Protein AF-A0A1M4ZW77-F1 (afdb_monomer_lite)

Foldseek 3Di:
DVVVVVVVVLVVLCVDPCVVVVVVVVVVVVVVVVVVCVVCVVVPPDPPPPPPPVLVVLLVVLCVCLQVVVDDPVRNLVSLVVNLVPQVPDLVSLVVNLCQQQAPPHPCLDPVNLVVSQVSCVSSVSLVSLLVQCVVPDQVSVLVSLSSLLSYQDPSSLVSLLCCLQPNDPSRNLSSLLSNCSSVVNDCVSVQPRDDADDPVSLVVSLVSCVVVLVVLLVCLLVQLLDLRQRSVLSSLLNCQVSVRDDDLVSVVNNPCPPDVSSLVSNCVSCPPSDDPVSVVVSVVSCCVRVVPDDDPPDPPPPPVPVVVVPD

Secondary structure (DSSP, 8-state):
-TTHHHHHHHHHHHTSTTHHHHHHHHHHHHHHHHHHHHHHGGGS--------HHHHHHHHHHHHHHHTT-S-HHHHHHHHHHHHHHHTTSHHHHHHHHHHHHSTT-TT-SGGGHHHHHHHHHHTTHHHHHHHHHTS--HHHHHHHHHHHTT---HHHHHHHHHHHHHS-HHHHHHHHHHHHHHTTT-THHHHT--SPPPHHHHHHHHHTTGGGHHHHHHHHHHHTT---HHHHHHHHHHHHHTT----HHHHHHT-TTT-HHHHHHHHHHHTTTS-HHHHHHHHHHHHHHTSSPPP-------TTSSSSS--

Structure (mmCIF, N/CA/C/O backbone):
data_AF-A0A1M4ZW77-F1
#
_entry.id   AF-A0A1M4ZW77-F1
#
loop_
_atom_site.group_PDB
_atom_site.id
_atom_site.type_symbol
_atom_site.label_atom_id
_atom_site.label_alt_id
_atom_site.label_comp_id
_atom_site.label_asym_id
_atom_site.label_entity_id
_atom_site.label_seq_id
_atom_site.pdbx_PDB_ins_code
_atom_site.Cartn_x
_atom_site.Cartn_y
_atom_site.Cartn_z
_atom_site.occupancy
_atom_site.B_iso_or_equiv
_atom_site.auth_seq_id
_atom_site.auth_comp_id
_atom_site.auth_asym_id
_atom_site.auth_atom_id
_atom_site.pdbx_PDB_model_num
ATOM 1 N N . MET A 1 1 ? 7.306 28.772 58.272 1.00 38.75 1 MET A N 1
ATOM 2 C CA . MET A 1 1 ? 6.809 30.084 58.754 1.00 38.75 1 MET A CA 1
ATOM 3 C C . MET A 1 1 ? 5.331 30.377 58.437 1.00 38.75 1 MET A C 1
ATOM 5 O O . MET A 1 1 ? 4.718 31.071 59.227 1.00 38.75 1 MET A O 1
ATOM 9 N N . ARG A 1 2 ? 4.714 29.842 57.361 1.00 35.44 2 ARG A N 1
ATOM 10 C CA . ARG A 1 2 ? 3.304 30.143 56.983 1.00 35.44 2 ARG A CA 1
ATOM 11 C C . ARG A 1 2 ? 2.192 29.386 57.745 1.00 35.44 2 ARG A C 1
ATOM 13 O O . ARG A 1 2 ? 1.041 29.796 57.681 1.00 35.44 2 ARG A O 1
ATOM 20 N N . ALA A 1 3 ? 2.503 28.300 58.458 1.00 38.62 3 ALA A N 1
ATOM 21 C CA . ALA A 1 3 ? 1.502 27.551 59.238 1.00 38.62 3 ALA A CA 1
ATOM 22 C C . ALA A 1 3 ? 1.143 28.241 60.571 1.00 38.62 3 ALA A C 1
ATOM 24 O O . ALA A 1 3 ? -0.005 28.201 61.003 1.00 38.62 3 ALA A O 1
ATOM 25 N N . TYR A 1 4 ? 2.105 28.943 61.181 1.00 41.66 4 TYR A N 1
ATOM 26 C CA . TYR A 1 4 ? 1.903 29.660 62.446 1.00 41.66 4 TYR A CA 1
ATOM 27 C C . TYR A 1 4 ? 0.983 30.882 62.306 1.00 41.66 4 TYR A C 1
ATOM 29 O O . TYR A 1 4 ? 0.262 31.207 63.241 1.00 41.66 4 TYR A O 1
ATOM 37 N N . THR A 1 5 ? 0.944 31.513 61.129 1.00 51.44 5 THR A N 1
ATOM 38 C CA . THR A 1 5 ? 0.091 32.680 60.843 1.00 51.44 5 THR A CA 1
ATOM 39 C C . THR A 1 5 ? -1.388 32.340 60.656 1.00 51.44 5 THR A C 1
ATOM 41 O O . THR A 1 5 ? -2.239 33.208 60.815 1.00 51.44 5 THR A O 1
ATOM 44 N N . LEU A 1 6 ? -1.713 31.089 60.318 1.00 53.25 6 LEU A N 1
ATOM 45 C CA . LEU A 1 6 ? -3.095 30.658 60.086 1.00 53.25 6 LEU A CA 1
ATOM 46 C C . LEU A 1 6 ? -3.774 30.286 61.412 1.00 53.25 6 LEU A C 1
ATOM 48 O O . LEU A 1 6 ? -4.919 30.657 61.653 1.00 53.25 6 LEU A O 1
ATOM 52 N N . LEU A 1 7 ? -3.027 29.636 62.312 1.00 52.56 7 LEU A N 1
ATOM 53 C CA . LEU A 1 7 ? -3.503 29.271 63.647 1.00 52.56 7 LEU A CA 1
ATOM 54 C C . LEU A 1 7 ? -3.795 30.511 64.515 1.00 52.56 7 LEU A C 1
ATOM 56 O O . LEU A 1 7 ? -4.810 30.549 65.207 1.00 52.56 7 LEU A O 1
ATOM 60 N N . SER A 1 8 ? -2.952 31.549 64.430 1.00 56.16 8 SER A N 1
ATOM 61 C CA . SER A 1 8 ? -3.158 32.808 65.160 1.00 56.16 8 SER A CA 1
ATOM 62 C C . SER A 1 8 ? -4.361 33.608 64.645 1.00 56.16 8 SER A C 1
ATOM 64 O O . SER A 1 8 ? -5.037 34.270 65.429 1.00 56.16 8 SER A O 1
ATOM 66 N N . PHE A 1 9 ? -4.671 33.512 63.348 1.00 56.88 9 PHE A N 1
ATOM 67 C CA . PHE A 1 9 ? -5.841 34.155 62.742 1.00 56.88 9 PHE A CA 1
ATOM 68 C C . PHE A 1 9 ? -7.155 33.483 63.178 1.00 56.88 9 PHE A C 1
ATOM 70 O O . PHE A 1 9 ? -8.110 34.165 63.543 1.00 56.88 9 PHE A O 1
ATOM 77 N N . TYR A 1 10 ? -7.187 32.145 63.240 1.00 55.25 10 TYR A N 1
ATOM 78 C CA . TYR A 1 10 ? -8.348 31.409 63.758 1.00 55.25 10 TYR A CA 1
ATOM 79 C C . TYR A 1 10 ? -8.601 31.675 65.249 1.00 55.25 10 TYR A C 1
ATOM 81 O O . TYR A 1 10 ? -9.756 31.832 65.641 1.00 55.25 10 TYR A O 1
ATOM 89 N N . GLN A 1 11 ? -7.545 31.806 66.064 1.00 58.06 11 GLN A N 1
ATOM 90 C CA . GLN A 1 11 ? -7.680 32.162 67.483 1.00 58.06 11 GLN A CA 1
ATOM 91 C C . GLN A 1 11 ? -8.252 33.574 67.701 1.00 58.06 11 GLN A C 1
ATOM 93 O O . GLN A 1 11 ? -9.027 33.778 68.636 1.00 58.06 11 GLN A O 1
ATOM 98 N N . GLN A 1 12 ? -7.928 34.540 66.833 1.00 57.34 12 GLN A N 1
ATOM 99 C CA . GLN A 1 12 ? -8.506 35.890 66.898 1.00 57.34 12 GLN A CA 1
ATOM 100 C C . GLN A 1 12 ? -9.992 35.921 66.508 1.00 57.34 12 GLN A C 1
ATOM 102 O O . GLN A 1 12 ? -10.764 36.662 67.113 1.00 57.34 12 GLN A O 1
ATOM 107 N N . ILE A 1 13 ? -10.419 35.089 65.553 1.00 55.38 13 ILE A N 1
ATOM 108 C CA . ILE A 1 13 ? -11.826 35.015 65.125 1.00 55.38 13 ILE A CA 1
ATOM 109 C C . ILE A 1 13 ? -12.705 34.363 66.202 1.00 55.38 13 ILE A C 1
ATOM 111 O O . ILE A 1 13 ? -13.818 34.823 66.441 1.00 55.38 13 ILE A O 1
ATOM 115 N N . THR A 1 14 ? -12.206 33.345 66.910 1.00 53.41 14 THR A N 1
ATOM 116 C CA . THR A 1 14 ? -12.947 32.698 68.012 1.00 53.41 14 THR A CA 1
ATOM 117 C C . THR A 1 14 ? -13.135 33.581 69.247 1.00 53.41 14 THR A C 1
ATOM 119 O O . THR A 1 14 ? -13.959 33.258 70.095 1.00 53.41 14 THR A O 1
ATOM 122 N N . ALA A 1 15 ? -12.374 34.674 69.369 1.00 55.75 15 ALA A N 1
ATOM 123 C CA . ALA A 1 15 ? -12.372 35.554 70.539 1.00 55.75 15 ALA A CA 1
ATOM 124 C C . ALA A 1 15 ? -13.318 36.768 70.419 1.00 55.75 15 ALA A C 1
ATOM 126 O O . ALA A 1 15 ? -13.308 37.635 71.289 1.00 55.75 15 ALA A O 1
ATOM 127 N N . THR A 1 16 ? -14.121 36.857 69.352 1.00 58.97 16 THR A N 1
ATOM 128 C CA . THR A 1 16 ? -15.086 37.950 69.131 1.00 58.97 16 THR A CA 1
ATOM 129 C C . THR A 1 16 ? -16.503 37.402 68.951 1.00 58.97 16 THR A C 1
ATOM 131 O O . THR A 1 16 ? -16.674 36.297 68.439 1.00 58.97 16 THR A O 1
ATOM 134 N N . ASP A 1 17 ? -17.531 38.182 69.313 1.00 55.31 17 ASP A N 1
ATOM 135 C CA . ASP A 1 17 ? -18.960 37.794 69.233 1.00 55.31 17 ASP A CA 1
ATOM 136 C C . ASP A 1 17 ? -19.443 37.430 67.809 1.00 55.31 17 ASP A C 1
ATOM 138 O O . ASP A 1 17 ? -20.526 36.880 67.621 1.00 55.31 17 ASP A O 1
ATOM 142 N N . TRP A 1 18 ? -18.619 37.685 66.789 1.00 52.12 18 TRP A N 1
ATOM 143 C CA . TRP A 1 18 ? -18.853 37.324 65.387 1.00 52.12 18 TRP A CA 1
ATOM 144 C C . TRP A 1 18 ? -18.272 35.959 64.990 1.00 52.12 18 TRP A C 1
ATOM 146 O O . TRP A 1 18 ? -18.468 35.508 63.856 1.00 52.12 18 TRP A O 1
ATOM 156 N N . GLY A 1 19 ? -17.585 35.273 65.910 1.00 55.19 19 GLY A N 1
ATOM 157 C CA . GLY A 1 19 ? -16.939 33.984 65.670 1.00 55.19 19 GLY A CA 1
ATOM 158 C C . GLY A 1 19 ? -17.905 32.914 65.159 1.00 55.19 19 GLY A C 1
ATOM 159 O O . GLY A 1 19 ? -17.547 32.152 64.267 1.00 55.19 19 GLY A O 1
ATOM 160 N N . ALA A 1 20 ? -19.159 32.917 65.622 1.00 57.91 20 ALA A N 1
ATOM 161 C CA . ALA A 1 20 ? -20.187 31.971 65.177 1.00 57.91 20 ALA A CA 1
ATOM 162 C C . ALA A 1 20 ? -20.619 32.157 63.708 1.00 57.91 20 ALA A C 1
ATOM 164 O O . ALA A 1 20 ? -21.088 31.206 63.088 1.00 57.91 20 ALA A O 1
ATOM 165 N N . VAL A 1 21 ? -20.444 33.356 63.137 1.00 58.06 21 VAL A N 1
ATOM 166 C CA . VAL A 1 21 ? -20.820 33.671 61.745 1.00 58.06 21 VAL A CA 1
ATOM 167 C C . VAL A 1 21 ? -19.621 33.539 60.806 1.00 58.06 21 VAL A C 1
ATOM 169 O O . VAL A 1 21 ? -19.753 33.036 59.692 1.00 58.06 21 VAL A O 1
ATOM 172 N N . LEU A 1 22 ? -18.432 33.945 61.255 1.00 57.16 22 LEU A N 1
ATOM 173 C CA . LEU A 1 22 ? -17.216 33.914 60.439 1.00 57.16 22 LEU A CA 1
ATOM 174 C C . LEU A 1 22 ? -16.606 32.511 60.318 1.00 57.16 22 LEU A C 1
ATOM 176 O O . LEU A 1 22 ? -16.095 32.176 59.249 1.00 57.16 22 LEU A O 1
ATOM 180 N N . LEU A 1 23 ? -16.692 31.658 61.349 1.00 62.62 23 LEU A N 1
ATOM 181 C CA . LEU A 1 23 ? -16.142 30.294 61.284 1.00 62.62 23 LEU A CA 1
ATOM 182 C C . LEU A 1 23 ? -16.774 29.423 60.190 1.00 62.62 23 LEU A C 1
ATOM 184 O O . LEU A 1 23 ? -16.014 28.813 59.437 1.00 62.62 23 LEU A O 1
ATOM 188 N N . PRO A 1 24 ? -18.112 29.357 60.049 1.00 63.41 24 PRO A N 1
ATOM 189 C CA . PRO A 1 24 ? -18.741 28.581 58.983 1.00 63.41 24 PRO A CA 1
ATOM 190 C C . PRO A 1 24 ? -18.357 29.082 57.589 1.00 63.41 24 PRO A C 1
ATOM 192 O O . PRO A 1 24 ? -18.151 28.279 56.683 1.00 63.41 24 PRO A O 1
ATOM 195 N N . VAL A 1 25 ? -18.203 30.400 57.418 1.00 65.00 25 VAL A N 1
ATOM 196 C CA . VAL A 1 25 ? -17.812 31.012 56.138 1.00 65.00 25 VAL A CA 1
ATOM 197 C C . VAL A 1 25 ? -16.353 30.699 55.805 1.00 65.00 25 VAL A C 1
ATOM 199 O O . VAL A 1 25 ? -16.053 30.289 54.685 1.00 65.00 25 VAL A O 1
ATOM 202 N N . CYS A 1 26 ? -15.441 30.817 56.773 1.00 64.94 26 CYS A N 1
ATOM 203 C CA . CYS A 1 26 ? -14.038 30.450 56.588 1.00 64.94 26 CYS A CA 1
ATOM 204 C C . CYS A 1 26 ? -13.859 28.941 56.367 1.00 64.94 26 CYS A C 1
ATOM 206 O O . CYS A 1 26 ? -13.065 28.549 55.515 1.00 64.94 26 CYS A O 1
ATOM 208 N N . ALA A 1 27 ? -14.627 28.096 57.063 1.00 65.50 27 ALA A N 1
ATOM 209 C CA . ALA A 1 27 ? -14.646 26.654 56.834 1.00 65.50 27 ALA A CA 1
ATOM 210 C C . ALA A 1 27 ? -15.195 26.316 55.438 1.00 65.50 27 ALA A C 1
ATOM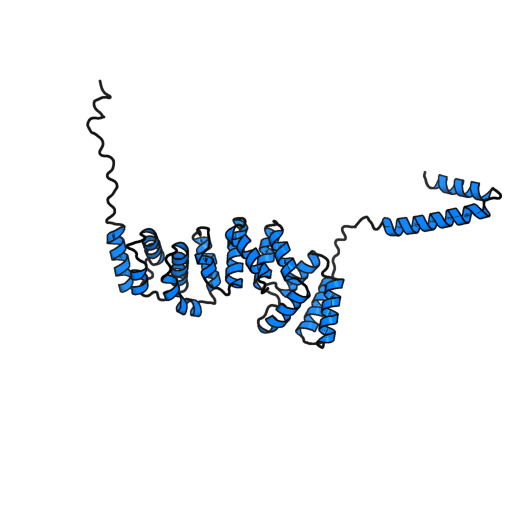 212 O O . ALA A 1 27 ? -14.591 25.524 54.720 1.00 65.50 27 ALA A O 1
ATOM 213 N N . GLY A 1 28 ? -16.279 26.971 55.009 1.00 65.31 28 GLY A N 1
ATOM 214 C CA . GLY A 1 28 ? -16.849 26.815 53.670 1.00 65.31 28 GLY A CA 1
ATOM 215 C C . GLY A 1 28 ? -15.876 27.226 52.563 1.00 65.31 28 GLY A C 1
ATOM 216 O O . GLY A 1 28 ? -15.686 26.483 51.603 1.00 65.31 28 GLY A O 1
ATOM 217 N N . LEU A 1 29 ? -15.187 28.360 52.725 1.00 69.25 29 LEU A N 1
ATOM 218 C CA . LEU A 1 29 ? -14.149 28.815 51.795 1.00 69.25 29 LEU A CA 1
ATOM 219 C C . LEU A 1 29 ? -12.908 27.914 51.811 1.00 69.25 29 LEU A C 1
ATOM 221 O O . LEU A 1 29 ? -12.319 27.687 50.759 1.00 69.25 29 LEU A O 1
ATOM 225 N N . ALA A 1 30 ? -12.522 27.363 52.964 1.00 66.69 30 ALA A N 1
ATOM 226 C CA . ALA A 1 30 ? -11.417 26.414 53.061 1.00 66.69 30 ALA A CA 1
ATOM 227 C C . ALA A 1 30 ? -11.751 25.080 52.382 1.00 66.69 30 ALA A C 1
ATOM 229 O O . ALA A 1 30 ? -10.898 24.525 51.696 1.00 66.69 30 ALA A O 1
ATOM 230 N N . VAL A 1 31 ? -12.989 24.592 52.511 1.00 66.50 31 VAL A N 1
ATOM 231 C CA . VAL A 1 31 ? -13.468 23.402 51.794 1.00 66.50 31 VAL A CA 1
ATOM 232 C C . VAL A 1 31 ? -13.537 23.678 50.295 1.00 66.50 31 VAL A C 1
ATOM 234 O O . VAL A 1 31 ? -13.015 22.882 49.524 1.00 66.50 31 VAL A O 1
ATOM 237 N N . LEU A 1 32 ? -14.073 24.824 49.864 1.00 65.50 32 LEU A N 1
ATOM 238 C CA . LEU A 1 32 ? -14.067 25.234 48.454 1.00 65.50 32 LEU A CA 1
ATOM 239 C C . LEU A 1 32 ? -12.648 25.362 47.897 1.00 65.50 32 LEU A C 1
ATOM 241 O O . LEU A 1 32 ? -12.394 24.912 46.786 1.00 65.50 32 LEU A O 1
ATOM 245 N N . TYR A 1 33 ? -11.712 25.919 48.665 1.00 65.25 33 TYR A N 1
ATOM 246 C CA . TYR A 1 33 ? -10.309 26.005 48.274 1.00 65.25 33 TYR A CA 1
ATOM 247 C C . TYR A 1 33 ? -9.628 24.636 48.268 1.00 65.25 33 TYR A C 1
ATOM 249 O O . TYR A 1 33 ? -8.823 24.387 47.383 1.00 65.25 33 TYR A O 1
ATOM 257 N N . MET A 1 34 ? -9.942 23.731 49.200 1.00 60.62 34 MET A N 1
ATOM 258 C CA . MET A 1 34 ? -9.418 22.361 49.188 1.00 60.62 34 MET A CA 1
ATOM 259 C C . MET A 1 34 ? -9.977 21.558 48.017 1.00 60.62 34 MET A C 1
ATOM 261 O O . MET A 1 34 ? -9.204 20.888 47.349 1.00 60.62 34 MET A O 1
ATOM 265 N N . VAL A 1 35 ? -11.269 21.679 47.706 1.00 60.69 35 VAL A N 1
ATOM 266 C CA . VAL A 1 35 ? -11.893 21.077 46.519 1.00 60.69 35 VAL A CA 1
ATOM 267 C C . VAL A 1 35 ? -11.279 21.676 45.256 1.00 60.69 35 VAL A C 1
ATOM 269 O O . VAL A 1 35 ? -10.801 20.938 44.403 1.00 60.69 35 VAL A O 1
ATOM 272 N N . TYR A 1 36 ? -11.179 23.003 45.159 1.00 57.75 36 TYR A N 1
ATOM 273 C CA . TYR A 1 36 ? -10.519 23.670 44.039 1.00 57.75 36 TYR A CA 1
ATOM 274 C C . TYR A 1 36 ? -9.058 23.229 43.910 1.00 57.75 36 TYR A C 1
ATOM 276 O O . TYR A 1 36 ? -8.645 22.821 42.838 1.00 57.75 36 TYR A O 1
ATOM 284 N N . ALA A 1 37 ? -8.276 23.216 44.989 1.00 55.31 37 ALA A N 1
ATOM 285 C CA . ALA A 1 37 ? -6.885 22.779 44.977 1.00 55.31 37 ALA A CA 1
ATOM 286 C C . ALA A 1 37 ? -6.742 21.283 44.666 1.00 55.31 37 ALA A C 1
ATOM 288 O O . ALA A 1 37 ? -5.770 20.915 44.021 1.00 55.31 37 ALA A O 1
ATOM 289 N N . PHE A 1 38 ? -7.691 20.433 45.061 1.00 52.34 38 PHE A N 1
ATOM 290 C CA . PHE A 1 38 ? -7.706 19.006 44.733 1.00 52.34 38 PHE A CA 1
ATOM 291 C C . PHE A 1 38 ? -8.037 18.772 43.250 1.00 52.34 38 PHE A C 1
ATOM 293 O O . PHE A 1 38 ? -7.371 17.976 42.598 1.00 52.34 38 PHE A O 1
ATOM 300 N N . PHE A 1 39 ? -8.984 19.529 42.686 1.00 50.59 39 PHE A N 1
ATOM 301 C CA . PHE A 1 39 ? -9.365 19.446 41.269 1.00 50.59 39 PHE A CA 1
ATOM 302 C C . PHE A 1 39 ? -8.469 20.260 40.315 1.00 50.59 39 PHE A C 1
ATOM 304 O O . PHE A 1 39 ? -8.468 19.997 39.117 1.00 50.59 39 PHE A O 1
ATOM 311 N N . PHE A 1 40 ? -7.705 21.247 40.803 1.00 46.50 40 PHE A N 1
ATOM 312 C CA . PHE A 1 40 ? -6.777 22.048 39.988 1.00 46.50 40 PHE A CA 1
ATOM 313 C C . PHE A 1 40 ? -5.297 21.710 40.205 1.00 46.50 40 PHE A C 1
ATOM 315 O O . PHE A 1 40 ? -4.510 21.976 39.300 1.00 46.50 40 PHE A O 1
ATOM 322 N N . ARG A 1 41 ? -4.871 21.078 41.315 1.00 42.00 41 ARG A N 1
ATOM 323 C CA . ARG A 1 41 ? -3.516 20.477 41.379 1.00 42.00 41 ARG A CA 1
ATOM 324 C C . ARG A 1 41 ? -3.379 19.232 40.507 1.00 42.00 41 ARG A C 1
ATOM 326 O O . ARG A 1 41 ? -2.258 18.838 40.221 1.00 42.00 41 ARG A O 1
ATOM 333 N N . THR A 1 42 ? -4.476 18.675 40.002 1.00 42.97 42 THR A N 1
ATOM 334 C CA . THR A 1 42 ? -4.451 17.685 38.914 1.00 42.97 42 THR A CA 1
ATOM 335 C C . THR A 1 42 ? -4.305 18.321 37.522 1.00 42.97 42 THR A C 1
ATOM 337 O O . THR A 1 42 ? -4.289 17.603 36.528 1.00 42.97 42 THR A O 1
ATOM 340 N N . LYS A 1 43 ? -4.120 19.652 37.424 1.00 41.81 43 LYS A N 1
ATOM 341 C CA . LYS A 1 43 ? -3.675 20.357 36.201 1.00 41.81 43 LYS A CA 1
ATOM 342 C C . LYS A 1 43 ? -2.168 20.632 36.150 1.00 41.81 43 LYS A C 1
ATOM 344 O O . LYS A 1 43 ? -1.717 21.513 35.426 1.00 41.81 43 LYS A O 1
ATOM 349 N N . THR A 1 44 ? -1.364 19.866 36.870 1.00 39.81 44 THR A N 1
ATOM 350 C CA . THR A 1 44 ? -0.112 19.406 36.272 1.00 39.81 44 THR A CA 1
ATOM 351 C C . THR A 1 44 ? -0.445 18.044 35.712 1.00 39.81 44 THR A C 1
ATOM 353 O O . THR A 1 44 ? -0.602 17.114 36.496 1.00 39.81 44 THR A O 1
ATOM 356 N N . THR A 1 45 ? -0.607 17.933 34.394 1.00 38.75 45 THR A N 1
ATOM 357 C CA . THR A 1 45 ? -0.373 16.657 33.720 1.00 38.75 45 THR A CA 1
ATOM 358 C C . THR A 1 45 ? 0.946 16.139 34.277 1.00 38.75 45 THR A C 1
ATOM 360 O O . THR A 1 45 ? 1.982 16.755 34.004 1.00 38.75 45 THR A O 1
ATOM 363 N N . PRO A 1 46 ? 0.962 15.061 35.080 1.00 36.00 46 PRO A N 1
ATOM 364 C CA . PRO A 1 46 ? 2.150 14.251 35.027 1.00 36.00 46 PRO A CA 1
ATOM 365 C C . PRO A 1 46 ? 2.229 13.860 33.550 1.00 36.00 46 PRO A C 1
ATOM 367 O O . PRO A 1 46 ? 1.212 13.489 32.950 1.00 36.00 46 PRO A O 1
ATOM 370 N N . GLU A 1 47 ? 3.404 13.945 32.944 1.00 37.31 47 GLU A N 1
ATOM 371 C CA . GLU A 1 47 ? 3.753 12.929 31.962 1.00 37.31 47 GLU A CA 1
ATOM 372 C C . GLU A 1 47 ? 3.625 11.603 32.710 1.00 37.31 47 GLU A C 1
ATOM 374 O O . GLU A 1 47 ? 4.564 11.073 33.296 1.00 37.31 47 GLU A O 1
ATOM 379 N N . ALA A 1 48 ? 2.391 11.120 32.810 1.00 32.41 48 ALA A N 1
ATOM 380 C CA . ALA A 1 48 ? 2.150 9.749 33.089 1.00 32.41 48 ALA A CA 1
ATOM 381 C C . ALA A 1 48 ? 2.700 9.103 31.829 1.00 32.41 48 ALA A C 1
ATOM 383 O O . ALA A 1 48 ? 2.085 9.124 30.763 1.00 32.41 48 ALA A O 1
ATOM 384 N N . ILE A 1 49 ? 3.912 8.580 31.959 1.00 40.91 49 ILE A N 1
ATOM 385 C CA . ILE A 1 49 ? 4.289 7.360 31.277 1.00 40.91 49 ILE A CA 1
ATOM 386 C C . ILE A 1 49 ? 3.214 6.366 31.722 1.00 40.91 49 ILE A C 1
ATOM 388 O O . ILE A 1 49 ? 3.352 5.675 32.729 1.00 40.91 49 ILE A O 1
ATOM 392 N N . VAL A 1 50 ? 2.049 6.426 31.072 1.00 38.03 50 VAL A N 1
ATOM 393 C CA . VAL A 1 50 ? 1.010 5.440 31.264 1.00 38.03 50 VAL A CA 1
ATOM 394 C C . VAL A 1 50 ? 1.507 4.264 30.451 1.00 38.03 50 VAL A C 1
ATOM 396 O O . VAL A 1 50 ? 1.201 4.131 29.268 1.00 38.03 50 VAL A O 1
ATOM 399 N N . ASP A 1 51 ? 2.293 3.407 31.091 1.00 39.97 51 ASP A N 1
ATOM 400 C CA . ASP A 1 51 ? 2.184 1.992 30.785 1.00 39.97 51 ASP A CA 1
ATOM 401 C C . ASP A 1 51 ? 0.686 1.673 30.914 1.00 39.97 51 ASP A C 1
ATOM 403 O O . ASP A 1 51 ? 0.159 1.612 32.022 1.00 39.97 51 ASP A O 1
ATOM 407 N N . ARG A 1 52 ? -0.041 1.605 29.786 1.00 47.84 52 ARG A N 1
ATOM 408 C CA . ARG A 1 52 ? -1.446 1.163 29.715 1.00 47.84 52 ARG A CA 1
ATOM 409 C C . ARG A 1 52 ? -1.472 -0.321 29.343 1.00 47.84 52 ARG A C 1
ATOM 411 O O . ARG A 1 52 ? -1.739 -0.640 28.180 1.00 47.84 52 ARG A O 1
ATOM 418 N N . PRO A 1 53 ? -1.252 -1.249 30.292 1.00 52.56 53 PRO A N 1
ATOM 419 C CA . PRO A 1 53 ? -1.601 -2.646 30.076 1.00 52.56 53 PRO A CA 1
ATOM 420 C C . PRO A 1 53 ? -3.111 -2.799 29.819 1.00 52.56 53 PRO A C 1
ATOM 422 O O . PRO A 1 53 ? -3.504 -3.697 29.084 1.00 52.56 53 PRO A O 1
ATOM 425 N N . GLU A 1 54 ? -3.956 -1.881 30.312 1.00 74.25 54 GLU A N 1
ATOM 426 C CA . GLU A 1 54 ? -5.411 -1.903 30.094 1.00 74.25 54 GLU A CA 1
ATOM 427 C C . GLU A 1 54 ? -5.806 -1.794 28.618 1.00 74.25 54 GLU A C 1
ATOM 429 O O . GLU A 1 54 ? -6.627 -2.581 28.161 1.00 74.25 54 GLU A O 1
ATOM 434 N N . LEU A 1 55 ? -5.196 -0.888 27.842 1.00 82.44 55 LEU A N 1
ATOM 435 C CA . LEU A 1 55 ? -5.537 -0.745 26.423 1.00 82.44 55 LEU A CA 1
ATOM 436 C C . LEU A 1 55 ? -5.093 -1.968 25.619 1.00 82.44 55 LEU A C 1
ATOM 438 O O . LEU A 1 55 ? -5.842 -2.458 24.782 1.00 82.44 55 LEU A O 1
ATOM 442 N N . GLN A 1 56 ? -3.877 -2.467 25.855 1.00 85.06 56 GLN A N 1
ATOM 443 C CA . GLN A 1 56 ? -3.380 -3.635 25.127 1.00 85.06 56 GLN A CA 1
ATOM 444 C C . GLN A 1 56 ? -4.218 -4.883 25.414 1.00 85.06 56 GLN A C 1
ATOM 446 O O . GLN A 1 56 ? -4.504 -5.643 24.487 1.00 85.06 56 GLN A O 1
ATOM 451 N N . VAL A 1 57 ? -4.620 -5.084 26.672 1.00 86.62 57 VAL A N 1
ATOM 452 C CA . VAL A 1 57 ? -5.478 -6.204 27.075 1.00 86.62 57 VAL A CA 1
ATOM 453 C C . VAL A 1 57 ? -6.892 -6.022 26.524 1.00 86.62 57 VAL A C 1
ATOM 455 O O . VAL A 1 57 ? -7.394 -6.934 25.875 1.00 86.62 57 VAL A O 1
ATOM 458 N N . ALA A 1 58 ? -7.499 -4.841 26.685 1.00 87.00 58 ALA A N 1
ATOM 459 C CA . ALA A 1 58 ? -8.833 -4.545 26.162 1.00 87.00 58 ALA A CA 1
ATOM 460 C C . ALA A 1 58 ? -8.897 -4.709 24.639 1.00 87.00 58 ALA A C 1
ATOM 462 O O . ALA A 1 58 ? -9.796 -5.368 24.131 1.00 87.00 58 ALA A O 1
ATOM 463 N N . LEU A 1 59 ? -7.903 -4.187 23.915 1.00 90.12 59 LEU A N 1
ATOM 464 C CA . LEU A 1 59 ? -7.793 -4.353 22.468 1.00 90.12 59 LEU A CA 1
ATOM 465 C C . 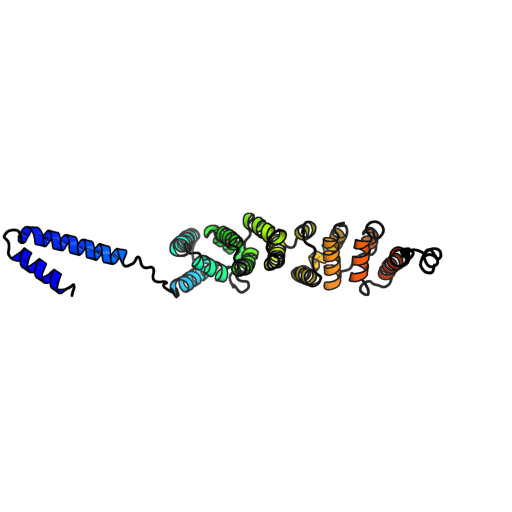LEU A 1 59 ? -7.637 -5.824 22.081 1.00 90.12 59 LEU A C 1
ATOM 467 O O . LEU A 1 59 ? -8.256 -6.272 21.125 1.00 90.12 59 LEU A O 1
ATOM 471 N N . SER A 1 60 ? -6.806 -6.581 22.799 1.00 89.31 60 SER A N 1
ATOM 472 C CA . SER A 1 60 ? -6.594 -7.997 22.482 1.00 89.31 60 SER A CA 1
ATOM 473 C C . SER A 1 60 ? -7.877 -8.806 22.676 1.00 89.31 60 SER A C 1
ATOM 475 O O . SER A 1 60 ? -8.217 -9.583 21.790 1.00 89.31 60 SER A O 1
ATOM 477 N N . ASN A 1 61 ? -8.605 -8.564 23.771 1.00 88.62 61 ASN A N 1
ATOM 478 C CA . ASN A 1 61 ? -9.889 -9.207 24.058 1.00 88.62 61 ASN A CA 1
ATOM 479 C C . ASN A 1 61 ? -10.968 -8.805 23.044 1.00 88.62 61 ASN A C 1
ATOM 481 O O . ASN A 1 61 ? -11.707 -9.655 22.555 1.00 88.62 61 ASN A O 1
ATOM 485 N N . PHE A 1 62 ? -11.029 -7.518 22.693 1.00 92.44 62 PHE A N 1
ATOM 486 C CA . PHE A 1 62 ? -11.957 -7.021 21.683 1.00 92.44 62 PHE A CA 1
ATOM 487 C C . PHE A 1 62 ? -11.703 -7.697 20.333 1.00 92.44 62 PHE A C 1
ATOM 489 O O . PHE A 1 62 ? -12.620 -8.233 19.719 1.00 92.44 62 PHE A O 1
ATOM 496 N N . LEU A 1 63 ? -10.449 -7.702 19.870 1.00 93.00 63 LEU A N 1
ATOM 497 C CA . LEU A 1 63 ? -10.105 -8.281 18.575 1.00 93.00 63 LEU A CA 1
ATOM 498 C C . LEU A 1 63 ? -10.320 -9.799 18.565 1.00 93.00 63 LEU A C 1
ATOM 500 O O . LEU A 1 63 ? -10.794 -10.320 17.559 1.00 93.00 63 LEU A O 1
ATOM 504 N N . SER A 1 64 ? -10.026 -10.511 19.658 1.00 90.50 64 SER A N 1
ATOM 505 C CA . SER A 1 64 ? -10.316 -11.946 19.721 1.00 90.50 64 SER A CA 1
ATOM 506 C C . SER A 1 64 ? -11.814 -12.224 19.603 1.00 90.50 64 SER A C 1
ATOM 508 O O . SER A 1 64 ? -12.190 -13.036 18.764 1.00 90.50 64 SER A O 1
ATOM 510 N N . ALA A 1 65 ? -12.656 -11.509 20.356 1.00 89.25 65 ALA A N 1
ATOM 511 C CA . ALA A 1 65 ? -14.105 -11.709 20.341 1.00 89.25 65 ALA A CA 1
ATOM 512 C C . ALA A 1 65 ? -14.736 -11.307 18.995 1.00 89.25 65 ALA A C 1
ATOM 514 O O . ALA A 1 65 ? -15.489 -12.075 18.394 1.00 89.25 65 ALA A O 1
ATOM 515 N N . TYR A 1 66 ? -14.355 -10.142 18.458 1.00 92.31 66 TYR A N 1
ATOM 516 C CA . TYR A 1 66 ? -14.882 -9.623 17.193 1.00 92.31 66 TYR A CA 1
ATOM 517 C C . TYR A 1 66 ? -14.524 -10.515 15.992 1.00 92.31 66 TYR A C 1
ATOM 519 O O . TYR A 1 66 ? -15.361 -10.817 15.134 1.00 92.31 66 TYR A O 1
ATOM 527 N N . PHE A 1 67 ? -13.272 -10.977 15.907 1.00 90.88 67 PHE A N 1
ATOM 528 C CA . PHE A 1 67 ? -12.859 -11.838 14.797 1.00 90.88 67 PHE A CA 1
ATOM 529 C C . PHE A 1 67 ? -13.330 -13.290 14.950 1.00 90.88 67 PHE A C 1
ATOM 531 O O . PHE A 1 67 ? -13.466 -13.954 13.922 1.00 90.88 67 PHE A O 1
ATOM 538 N N . ALA A 1 68 ? -13.645 -13.747 16.167 1.00 90.19 68 ALA A N 1
ATOM 539 C CA . ALA A 1 68 ? -14.222 -15.066 16.438 1.00 90.19 68 ALA A CA 1
ATOM 540 C C . ALA A 1 68 ? -15.759 -15.137 16.307 1.00 90.19 68 ALA A C 1
ATOM 542 O O . ALA A 1 68 ? -16.309 -16.222 16.471 1.00 90.19 68 ALA A O 1
ATOM 543 N N . ASP A 1 69 ? -16.436 -14.025 15.981 1.00 87.56 69 ASP A N 1
ATOM 544 C CA . ASP A 1 69 ? -17.907 -13.946 15.890 1.00 87.56 69 ASP A CA 1
ATOM 545 C C . ASP A 1 69 ? -18.612 -14.312 17.209 1.00 87.56 69 ASP A C 1
ATOM 547 O O . ASP A 1 69 ? -19.655 -14.964 17.213 1.00 87.56 69 ASP A O 1
ATOM 551 N N . GLU A 1 70 ? -18.039 -13.902 18.346 1.00 88.38 70 GLU A N 1
ATOM 552 C CA . GLU A 1 70 ? -18.639 -14.158 19.665 1.00 88.38 70 GLU A CA 1
ATOM 553 C C . GLU A 1 70 ? -19.891 -13.309 19.933 1.00 88.38 70 GLU A C 1
ATOM 555 O O . GLU A 1 70 ? -20.712 -13.682 20.770 1.00 88.38 70 GLU A O 1
ATOM 560 N N . TRP A 1 71 ? -20.042 -12.194 19.217 1.00 88.38 71 TRP A N 1
ATOM 561 C CA . TRP A 1 71 ? -21.139 -11.241 19.370 1.00 88.38 71 TRP A CA 1
ATOM 562 C C . TRP A 1 71 ? -22.079 -11.268 18.176 1.00 88.38 71 TRP A C 1
ATOM 564 O O . TRP A 1 71 ? -21.657 -11.439 17.028 1.00 88.38 71 TRP A O 1
ATOM 574 N N . ASP A 1 72 ? -23.359 -11.012 18.436 1.00 87.38 72 ASP A N 1
ATOM 575 C CA . ASP A 1 72 ? -24.296 -10.741 17.353 1.00 87.38 72 ASP A CA 1
ATOM 576 C C . ASP A 1 72 ? -24.035 -9.366 16.699 1.00 87.38 72 ASP A C 1
ATOM 578 O O . ASP A 1 72 ? -23.129 -8.613 17.072 1.00 87.38 72 ASP A O 1
ATOM 582 N N . THR A 1 73 ? -24.806 -9.027 15.664 1.00 85.00 73 THR A N 1
ATOM 583 C CA . THR A 1 73 ? -24.597 -7.788 14.896 1.00 85.00 73 THR A CA 1
ATOM 584 C C . THR A 1 73 ? -24.846 -6.519 15.718 1.00 85.00 73 THR A C 1
ATOM 586 O O . THR A 1 73 ? -24.193 -5.505 15.479 1.00 85.00 73 THR A O 1
ATOM 589 N N . VAL A 1 74 ? -25.786 -6.552 16.668 1.00 86.44 74 VAL A N 1
ATOM 590 C CA . VAL A 1 74 ? -26.138 -5.389 17.496 1.00 86.44 74 VAL A CA 1
ATOM 591 C C . VAL A 1 74 ? -25.108 -5.216 18.604 1.00 86.44 74 VAL A C 1
ATOM 593 O O . VAL A 1 74 ? -24.608 -4.110 18.802 1.00 86.44 74 VAL A O 1
ATOM 596 N N . GLU A 1 75 ? -24.749 -6.307 19.277 1.00 84.75 75 GLU A N 1
ATOM 597 C CA . GLU A 1 75 ? -23.688 -6.340 20.284 1.00 84.75 75 GLU A CA 1
ATOM 598 C C . GLU A 1 75 ? -22.356 -5.877 19.693 1.00 84.75 75 GLU A C 1
ATOM 600 O O . GLU A 1 75 ? -21.703 -5.003 20.260 1.00 84.75 75 GLU A O 1
ATOM 605 N N . SER A 1 76 ? -22.007 -6.359 18.496 1.00 88.06 76 SER A N 1
ATOM 606 C CA . SER A 1 76 ? -20.801 -5.924 17.786 1.00 88.06 76 SER A CA 1
ATOM 607 C C . SER A 1 76 ? -20.765 -4.410 17.591 1.00 88.06 76 SER A C 1
ATOM 609 O O . SER A 1 76 ? -19.725 -3.793 17.805 1.00 88.06 76 SER A O 1
ATOM 611 N N . GLN A 1 77 ? -21.886 -3.790 17.207 1.00 89.06 77 GLN A N 1
ATOM 612 C CA . GLN A 1 77 ? -21.937 -2.342 17.006 1.00 89.06 77 GLN A CA 1
ATOM 613 C C . GLN A 1 77 ? -21.751 -1.580 18.325 1.00 89.06 77 GLN A C 1
ATOM 615 O O . GLN A 1 77 ? -20.986 -0.618 18.373 1.00 89.06 77 GLN A O 1
ATOM 620 N N . ILE A 1 78 ? -22.406 -2.032 19.399 1.00 87.94 78 ILE A N 1
ATOM 621 C CA . ILE A 1 78 ? -22.284 -1.424 20.731 1.00 87.94 78 ILE A CA 1
ATOM 622 C C . ILE A 1 78 ? -20.832 -1.485 21.213 1.00 87.94 78 ILE A C 1
ATOM 624 O O . ILE A 1 78 ? -20.301 -0.478 21.679 1.00 87.94 78 ILE A O 1
ATOM 628 N N . GLU A 1 79 ? -20.178 -2.637 21.068 1.00 89.31 79 GLU A N 1
ATOM 629 C CA . GLU A 1 79 ? -18.789 -2.828 21.487 1.00 89.31 79 GLU A CA 1
ATOM 630 C C . GLU A 1 79 ? -17.811 -2.008 20.631 1.00 89.31 79 GLU A C 1
ATOM 632 O O . GLU A 1 79 ? -16.879 -1.402 21.165 1.00 89.31 79 GLU A O 1
ATOM 637 N N . ILE A 1 80 ? -18.032 -1.920 19.311 1.00 92.31 80 ILE A N 1
ATOM 638 C CA . ILE A 1 80 ? -17.235 -1.070 18.408 1.00 92.31 80 ILE A CA 1
ATOM 639 C C . ILE A 1 80 ? -17.300 0.394 18.853 1.00 92.31 80 ILE A C 1
ATOM 641 O O . ILE A 1 80 ? -16.252 1.041 18.983 1.00 92.31 80 ILE A O 1
ATOM 645 N N . ASP A 1 81 ? -18.509 0.904 19.097 1.00 89.69 81 ASP A N 1
ATOM 646 C CA . ASP A 1 81 ? -18.742 2.291 19.500 1.00 89.69 81 ASP A CA 1
ATOM 647 C C . ASP A 1 81 ? -18.178 2.558 20.899 1.00 89.69 81 ASP A C 1
ATOM 649 O O . ASP A 1 81 ? -17.481 3.555 21.120 1.00 89.69 81 ASP A O 1
ATOM 653 N N . HIS A 1 82 ? -18.402 1.636 21.839 1.00 87.44 82 HIS A N 1
ATOM 654 C CA . HIS A 1 82 ? -17.862 1.730 23.190 1.00 87.44 82 HIS A CA 1
ATOM 655 C C . HIS A 1 82 ? -16.331 1.782 23.180 1.00 87.44 82 HIS A C 1
ATOM 657 O O . HIS A 1 82 ? -15.740 2.670 23.803 1.00 87.44 82 HIS A O 1
ATOM 663 N N . PHE A 1 83 ? -15.677 0.888 22.432 1.00 90.31 83 PHE A N 1
ATOM 664 C CA . PHE A 1 83 ? -14.221 0.862 22.329 1.00 90.31 83 PHE A CA 1
ATOM 665 C C . PHE A 1 83 ? -13.680 2.156 21.710 1.00 90.31 83 PHE A C 1
ATOM 667 O O . PHE A 1 83 ? -12.734 2.755 22.233 1.00 90.31 83 PHE A O 1
ATOM 674 N N . LYS A 1 84 ? -14.312 2.627 20.627 1.00 91.00 84 LYS A N 1
ATOM 675 C CA . LYS A 1 84 ? -13.939 3.864 19.932 1.00 91.00 84 LYS A CA 1
ATOM 676 C C . LYS A 1 84 ? -13.947 5.066 20.870 1.00 91.00 84 LYS A C 1
ATOM 678 O O . LYS A 1 84 ? -12.946 5.773 20.959 1.00 91.00 84 LYS A O 1
ATOM 683 N N . HIS A 1 85 ? -15.049 5.277 21.584 1.00 87.06 85 HIS A N 1
ATOM 684 C CA . HIS A 1 85 ? -15.212 6.429 22.470 1.00 87.06 85 HIS A CA 1
ATOM 685 C C . HIS A 1 85 ? -14.369 6.340 23.745 1.00 87.06 85 HIS A C 1
ATOM 687 O O . HIS A 1 85 ? -13.994 7.364 24.303 1.00 87.06 85 HIS A O 1
ATOM 693 N N . THR A 1 86 ? -14.036 5.131 24.195 1.00 86.00 86 THR A N 1
ATOM 694 C CA . THR A 1 86 ? -13.253 4.941 25.423 1.00 86.00 86 THR A CA 1
ATOM 695 C C . THR A 1 86 ? -11.751 5.077 25.175 1.00 86.00 86 THR A C 1
ATOM 697 O O . THR A 1 86 ? -11.027 5.620 26.012 1.00 86.00 86 THR A O 1
ATOM 700 N N . PHE A 1 87 ? -11.259 4.588 24.031 1.00 85.94 87 PHE A N 1
ATOM 701 C CA . PHE A 1 87 ? -9.822 4.406 23.819 1.00 85.94 87 PHE A CA 1
ATOM 702 C C . PHE A 1 87 ? -9.238 5.163 22.623 1.00 85.94 87 PHE A C 1
ATOM 704 O O . PHE A 1 87 ? -8.067 5.536 22.682 1.00 85.94 87 PHE A O 1
ATOM 711 N N . LEU A 1 88 ? -10.004 5.415 21.556 1.00 87.19 88 LEU A N 1
ATOM 712 C CA . LEU A 1 88 ? -9.466 5.923 20.282 1.00 87.19 88 LEU A CA 1
ATOM 713 C C . LEU A 1 88 ? -9.435 7.452 20.157 1.00 87.19 88 LEU A C 1
ATOM 715 O O . LEU A 1 88 ? -9.196 7.987 19.078 1.00 87.19 88 LEU A O 1
ATOM 719 N N . GLU A 1 89 ? -9.622 8.184 21.253 1.00 80.69 89 GLU A N 1
ATOM 720 C CA . GLU A 1 89 ? -9.498 9.647 21.243 1.00 80.69 89 GLU A CA 1
ATOM 721 C C . GLU A 1 89 ? -8.035 10.122 21.172 1.00 80.69 89 GLU A C 1
ATOM 723 O O . GLU A 1 89 ? -7.754 11.246 20.751 1.00 80.69 89 GLU A O 1
ATOM 728 N N . GLN A 1 90 ? -7.086 9.273 21.584 1.00 84.44 90 GLN A N 1
ATOM 729 C CA . GLN A 1 90 ? -5.665 9.616 21.668 1.00 84.44 90 GLN A CA 1
ATOM 730 C C . GLN A 1 90 ? -4.872 9.056 20.472 1.00 84.44 90 GLN A C 1
ATOM 732 O O . GLN A 1 90 ? -5.002 7.870 20.165 1.00 84.44 90 GLN A O 1
ATOM 737 N N . PRO A 1 91 ? -3.974 9.846 19.844 1.00 85.44 91 PRO A N 1
ATOM 738 C CA . PRO A 1 91 ? -3.156 9.384 18.717 1.00 85.44 91 PRO A CA 1
ATOM 739 C C . PRO A 1 91 ? -2.345 8.115 19.004 1.00 85.44 91 PRO A C 1
ATOM 741 O O . PRO A 1 91 ? -2.261 7.232 1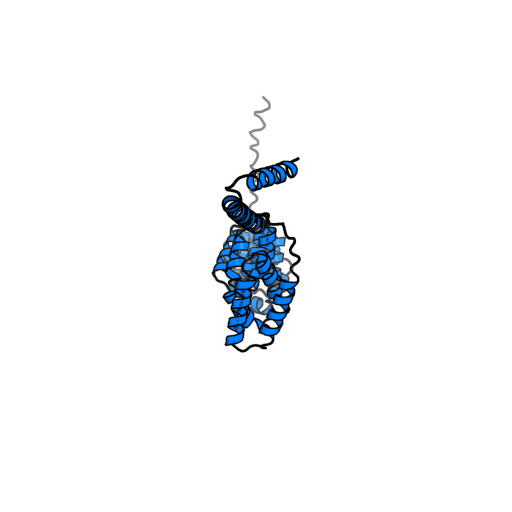8.154 1.00 85.44 91 PRO A O 1
ATOM 744 N N . ASP A 1 92 ? -1.781 7.989 20.207 1.00 86.56 92 ASP A N 1
ATOM 745 C CA . ASP A 1 92 ? -0.955 6.831 20.571 1.00 86.56 92 ASP A CA 1
ATOM 746 C C . ASP A 1 92 ? -1.772 5.538 20.670 1.00 86.56 92 ASP A C 1
ATOM 748 O O . ASP A 1 92 ? -1.287 4.465 20.305 1.00 86.56 92 ASP A O 1
ATOM 752 N N . ALA A 1 93 ? -3.038 5.638 21.085 1.00 87.56 93 ALA A N 1
ATOM 753 C CA . ALA A 1 93 ? -3.954 4.507 21.071 1.00 87.56 93 ALA A CA 1
ATOM 754 C C . ALA A 1 93 ? -4.271 4.079 19.632 1.00 87.56 93 ALA A C 1
ATOM 756 O O . ALA A 1 93 ? -4.193 2.891 19.319 1.00 87.56 93 ALA A O 1
ATOM 757 N N . CYS A 1 94 ? -4.530 5.034 18.732 1.00 89.81 94 CYS A N 1
ATOM 758 C CA . CYS A 1 94 ? -4.747 4.746 17.314 1.00 89.81 94 CYS A CA 1
ATOM 759 C C . CYS A 1 94 ? -3.527 4.075 16.667 1.00 89.81 94 CYS A C 1
ATOM 761 O O . CYS A 1 94 ? -3.685 3.079 15.965 1.00 89.81 94 CYS A O 1
ATOM 763 N N . ARG A 1 95 ? -2.304 4.548 16.950 1.00 89.56 95 ARG A N 1
ATOM 764 C CA . ARG A 1 95 ? -1.060 3.916 16.466 1.00 89.56 95 ARG A CA 1
ATOM 765 C C . ARG A 1 95 ? -0.913 2.480 16.966 1.00 89.56 95 ARG A C 1
ATOM 767 O O . ARG A 1 95 ? -0.579 1.588 16.188 1.00 89.56 95 ARG A O 1
ATOM 774 N N . LEU A 1 96 ? -1.200 2.231 18.246 1.00 89.81 96 LEU A N 1
ATOM 775 C CA . LEU A 1 96 ? -1.176 0.881 18.810 1.00 89.81 96 LEU A CA 1
ATOM 776 C C . LEU A 1 96 ? -2.192 -0.038 18.116 1.00 89.81 96 LEU A C 1
ATOM 778 O O . LEU A 1 96 ? -1.856 -1.179 17.787 1.00 89.81 96 LEU A O 1
ATOM 782 N N . VAL A 1 97 ? -3.410 0.457 17.875 1.00 91.94 97 VAL A N 1
ATOM 783 C CA . VAL A 1 97 ? -4.449 -0.291 17.157 1.00 91.94 97 VAL A CA 1
ATOM 784 C C . VAL A 1 97 ? -4.021 -0.590 15.729 1.00 91.94 97 VAL A C 1
ATOM 786 O O . VAL A 1 97 ? -4.066 -1.753 15.336 1.00 91.94 97 VAL A O 1
ATOM 789 N N . LEU A 1 98 ? -3.522 0.398 14.981 1.00 91.94 98 LEU A N 1
ATOM 790 C CA . LEU A 1 98 ? -2.985 0.188 13.634 1.00 91.94 98 LEU A CA 1
ATOM 791 C C . LEU A 1 98 ? -1.897 -0.885 13.625 1.00 91.94 98 LEU A C 1
ATOM 793 O O . LEU A 1 98 ? -1.947 -1.809 12.817 1.00 91.94 98 LEU A O 1
ATOM 797 N N . ARG A 1 99 ? -0.956 -0.832 14.571 1.00 89.69 99 ARG A N 1
ATOM 798 C CA . ARG A 1 99 ? 0.115 -1.824 14.670 1.00 89.69 99 ARG A CA 1
ATOM 799 C C . ARG A 1 99 ? -0.413 -3.226 14.974 1.00 89.69 99 ARG A C 1
ATOM 801 O O . ARG A 1 99 ? 0.077 -4.202 14.416 1.00 89.69 99 ARG A O 1
ATOM 808 N N . LYS A 1 100 ? -1.407 -3.366 15.850 1.00 90.81 100 LYS A N 1
ATOM 809 C CA . LYS A 1 100 ? -1.987 -4.678 16.190 1.00 90.81 100 LYS A CA 1
ATOM 810 C C . LYS A 1 100 ? -2.884 -5.228 15.085 1.00 90.81 100 LYS A C 1
ATOM 812 O O . LYS A 1 100 ? -2.900 -6.438 14.874 1.00 90.81 100 LYS A O 1
ATOM 817 N N . LEU A 1 101 ? -3.599 -4.361 14.379 1.00 90.94 101 LEU A N 1
ATOM 818 C CA . LEU A 1 101 ? -4.585 -4.733 13.371 1.00 90.94 101 LEU A CA 1
ATOM 819 C C . LEU A 1 101 ? -3.956 -4.927 11.980 1.00 90.94 101 LEU A C 1
ATOM 821 O O . LEU A 1 101 ? -4.295 -5.875 11.279 1.00 90.94 101 LEU A O 1
ATOM 825 N N . LEU A 1 102 ? -3.038 -4.038 11.590 1.00 90.44 102 LEU A N 1
ATOM 826 C CA . LEU A 1 102 ? -2.576 -3.870 10.208 1.00 90.44 102 LEU A CA 1
ATOM 827 C C . LEU A 1 102 ? -1.068 -4.068 10.016 1.00 90.44 102 LEU A C 1
ATOM 829 O O . LEU A 1 102 ? -0.605 -4.004 8.876 1.00 90.44 102 LEU A O 1
ATOM 833 N N . ALA A 1 103 ? -0.273 -4.325 11.060 1.00 88.62 103 ALA A N 1
ATOM 834 C CA . ALA A 1 103 ? 1.127 -4.693 10.836 1.00 88.62 103 ALA A CA 1
ATOM 835 C C . ALA A 1 103 ? 1.226 -5.971 9.975 1.00 88.62 103 ALA A C 1
ATOM 837 O O . ALA A 1 103 ? 0.349 -6.833 10.069 1.00 88.62 103 ALA A O 1
ATOM 838 N N . PRO A 1 104 ? 2.295 -6.145 9.175 1.00 83.88 104 PRO A N 1
ATOM 839 C CA . PRO A 1 104 ? 2.455 -7.315 8.304 1.00 83.88 104 PRO A CA 1
ATOM 840 C C . PRO A 1 104 ? 2.357 -8.662 9.035 1.00 83.88 104 PRO A C 1
ATOM 842 O O . PRO A 1 104 ? 1.840 -9.627 8.489 1.00 83.88 104 PRO A O 1
ATOM 845 N N . ALA A 1 105 ? 2.815 -8.717 10.289 1.00 85.75 105 ALA A N 1
ATOM 846 C CA . ALA A 1 105 ? 2.763 -9.912 11.132 1.00 85.75 105 ALA A CA 1
ATOM 847 C C . ALA A 1 105 ? 1.445 -10.066 11.921 1.00 85.75 105 ALA A C 1
ATOM 849 O O . ALA A 1 105 ? 1.345 -10.949 12.774 1.00 85.75 105 ALA A O 1
ATOM 850 N N . SER A 1 106 ? 0.453 -9.194 11.710 1.00 88.88 106 SER A N 1
ATOM 851 C CA . SER A 1 106 ? -0.815 -9.277 12.433 1.00 88.88 106 SER A CA 1
ATOM 852 C C . SER A 1 106 ? -1.600 -10.524 12.009 1.00 88.88 106 SER A C 1
ATOM 854 O O . SER A 1 106 ? -1.838 -10.707 10.814 1.00 88.88 106 SER A O 1
ATOM 856 N N . PRO A 1 107 ? -2.089 -11.349 12.957 1.00 88.75 107 PRO A N 1
ATOM 857 C CA . PRO A 1 107 ? -2.930 -12.502 12.630 1.00 88.75 107 PRO A CA 1
ATOM 858 C C . PRO A 1 107 ? -4.274 -12.083 12.016 1.00 88.75 107 PRO A C 1
ATOM 860 O O . PRO A 1 107 ? -4.916 -12.874 11.322 1.00 88.75 107 PRO A O 1
ATOM 863 N N . TYR A 1 108 ? -4.691 -10.834 12.244 1.00 90.00 108 TYR A N 1
ATOM 864 C CA . TYR A 1 108 ? -5.942 -10.294 11.730 1.00 90.00 108 TYR A CA 1
ATOM 865 C C . TYR A 1 108 ? -5.820 -9.871 10.262 1.00 90.00 108 TYR A C 1
ATOM 867 O O . TYR A 1 108 ? -6.806 -9.986 9.539 1.00 90.00 108 TYR A O 1
ATOM 875 N N . ARG A 1 109 ? -4.619 -9.484 9.796 1.00 87.44 109 ARG A N 1
ATOM 876 C CA . ARG A 1 109 ? -4.304 -9.061 8.415 1.00 87.44 109 ARG A CA 1
ATOM 877 C C . ARG A 1 109 ? -4.190 -10.252 7.456 1.00 87.44 109 ARG A C 1
ATOM 879 O O . ARG A 1 109 ? -3.145 -10.508 6.866 1.00 87.44 109 ARG A O 1
ATOM 886 N N . ASN A 1 110 ? -5.281 -10.990 7.284 1.00 86.00 110 ASN A N 1
ATOM 887 C CA . ASN A 1 110 ? -5.378 -12.081 6.315 1.00 86.00 110 ASN A CA 1
ATOM 888 C C . ASN A 1 110 ? -6.592 -11.898 5.387 1.00 86.00 110 ASN A C 1
ATOM 890 O O . ASN A 1 110 ? -7.537 -11.178 5.708 1.00 86.00 110 ASN A O 1
ATOM 894 N N . LYS A 1 111 ? -6.580 -12.575 4.230 1.00 85.12 111 LYS A N 1
ATOM 895 C CA . LYS A 1 111 ? -7.635 -12.430 3.211 1.00 85.12 111 LYS A CA 1
ATOM 896 C C . LYS A 1 111 ? -9.031 -12.821 3.713 1.00 85.12 111 LYS A C 1
ATOM 898 O O . LYS A 1 111 ? -10.002 -12.218 3.270 1.00 85.12 111 LYS A O 1
ATOM 903 N N . ALA A 1 112 ? -9.143 -13.795 4.620 1.00 87.69 112 ALA A N 1
ATOM 904 C CA . ALA A 1 112 ? -10.436 -14.228 5.159 1.00 87.69 112 ALA A CA 1
ATOM 905 C C . ALA A 1 112 ? -11.091 -13.142 6.031 1.00 87.69 112 ALA A C 1
ATOM 907 O O . ALA A 1 112 ? -12.308 -12.990 6.030 1.00 87.69 112 ALA A O 1
ATOM 908 N N . ASN A 1 113 ? -10.271 -12.338 6.706 1.00 89.94 113 ASN A N 1
ATOM 909 C CA . ASN A 1 113 ? -10.693 -11.274 7.611 1.00 89.94 113 ASN A CA 1
ATOM 910 C C . ASN A 1 113 ? -10.856 -9.904 6.934 1.00 89.94 113 ASN A C 1
ATOM 912 O O . ASN A 1 113 ? -11.220 -8.934 7.599 1.00 89.94 113 ASN A O 1
ATOM 916 N N . GLN A 1 114 ? -10.603 -9.797 5.625 1.00 88.19 114 GLN A N 1
ATOM 917 C CA . GLN A 1 114 ? -10.521 -8.515 4.919 1.00 88.19 114 GLN A CA 1
ATOM 918 C C . GLN A 1 114 ? -11.805 -7.673 5.027 1.00 88.19 114 GLN A C 1
ATOM 920 O O . GLN A 1 114 ? -11.727 -6.452 5.167 1.00 88.19 114 GLN A O 1
ATOM 925 N N . SER A 1 115 ? -12.985 -8.300 4.985 1.00 89.19 115 SER A N 1
ATOM 926 C CA . SER A 1 115 ? -14.273 -7.602 5.108 1.00 89.19 115 SER A CA 1
ATOM 927 C C . SER A 1 115 ? -14.465 -6.999 6.502 1.00 89.19 115 SER A C 1
ATOM 929 O O . SER A 1 115 ? -14.745 -5.806 6.613 1.00 89.19 115 SER A O 1
ATOM 931 N N . LYS A 1 116 ? -14.236 -7.793 7.557 1.00 90.44 116 LYS A N 1
ATOM 932 C CA . LYS A 1 116 ? -14.285 -7.352 8.961 1.00 90.44 116 LYS A CA 1
ATOM 933 C C . LYS A 1 116 ? -13.261 -6.259 9.249 1.00 90.44 116 LYS A C 1
ATOM 935 O O . LYS A 1 116 ? -13.593 -5.254 9.863 1.00 90.44 116 LYS A O 1
ATOM 940 N N . LEU A 1 117 ? -12.032 -6.419 8.755 1.00 91.19 117 LEU A N 1
ATOM 941 C CA . LEU A 1 117 ? -10.992 -5.397 8.865 1.00 91.19 117 LEU A CA 1
ATOM 942 C C . LEU A 1 117 ? -11.416 -4.082 8.217 1.00 91.19 117 LEU A C 1
ATOM 944 O O . LEU A 1 117 ? -11.277 -3.029 8.829 1.00 91.19 117 LEU A O 1
ATOM 948 N N . THR A 1 118 ? -11.949 -4.144 6.996 1.00 89.12 118 THR A N 1
ATOM 949 C CA . THR A 1 118 ? -12.389 -2.951 6.264 1.00 89.12 118 THR A CA 1
ATOM 950 C C . THR A 1 118 ? -13.518 -2.235 7.006 1.00 89.12 118 THR A C 1
ATOM 952 O O . THR A 1 118 ? -13.495 -1.011 7.116 1.00 89.12 118 THR A O 1
ATOM 955 N N . ALA A 1 119 ? -14.479 -2.990 7.548 1.00 90.44 119 ALA A N 1
ATOM 956 C CA . ALA A 1 119 ? -15.553 -2.437 8.365 1.00 90.44 119 ALA A CA 1
ATOM 957 C C . ALA A 1 119 ? -14.999 -1.767 9.630 1.00 90.44 119 ALA A C 1
ATOM 959 O O . ALA A 1 119 ? -15.258 -0.592 9.857 1.00 90.44 119 ALA A O 1
ATOM 960 N N . LEU A 1 120 ? -14.164 -2.467 10.397 1.00 92.94 120 LEU A N 1
ATOM 961 C CA . LEU A 1 120 ? -13.618 -1.959 11.654 1.00 92.94 120 LEU A CA 1
ATOM 962 C C . LEU A 1 120 ? -12.737 -0.714 11.458 1.00 92.94 120 LEU A C 1
ATOM 964 O O . LEU A 1 120 ? -12.864 0.255 12.201 1.00 92.94 120 LEU A O 1
ATOM 968 N N . VAL A 1 121 ? -11.886 -0.700 10.425 1.00 92.19 121 VAL A N 1
ATOM 969 C CA . VAL A 1 121 ? -11.069 0.469 10.049 1.00 92.19 121 VAL A CA 1
ATOM 970 C C . VAL A 1 121 ? -11.946 1.685 9.761 1.00 92.19 121 VAL A C 1
ATOM 972 O O . VAL A 1 121 ? -11.610 2.789 10.194 1.00 92.19 121 VAL A O 1
ATOM 975 N N . LYS A 1 122 ? -13.065 1.480 9.059 1.00 90.69 122 LYS A N 1
ATOM 976 C CA . LYS A 1 122 ? -14.025 2.535 8.734 1.00 90.69 122 LYS A CA 1
ATOM 977 C C . LYS A 1 122 ? -14.769 3.019 9.977 1.00 90.69 122 LYS A C 1
ATOM 979 O O . LYS A 1 122 ? -14.797 4.218 10.226 1.00 90.69 122 LYS A O 1
ATOM 984 N N . GLU A 1 123 ? -15.332 2.113 10.773 1.00 91.94 123 GLU A N 1
ATOM 985 C CA . GLU A 1 123 ? -16.088 2.476 11.979 1.00 91.94 123 GLU A CA 1
ATOM 986 C C . GLU A 1 123 ? -15.215 3.226 12.992 1.00 91.94 123 GLU A C 1
ATOM 988 O O . GLU A 1 123 ? -15.649 4.197 13.614 1.00 91.94 123 GLU A O 1
ATOM 993 N N . TRP A 1 124 ? -13.940 2.860 13.106 1.00 93.44 124 TRP A N 1
ATOM 994 C CA . TRP A 1 124 ? -12.978 3.549 13.963 1.00 93.44 124 TRP A CA 1
ATOM 995 C C . TRP A 1 124 ? -12.317 4.780 13.327 1.00 93.44 124 TRP A C 1
ATOM 997 O O . TRP A 1 124 ? -11.516 5.434 13.992 1.00 93.44 124 TRP A O 1
ATOM 1007 N N . ASN A 1 125 ? -12.673 5.151 12.090 1.00 90.88 125 ASN A N 1
ATOM 1008 C CA . ASN A 1 125 ? -12.079 6.270 11.343 1.00 90.88 125 ASN A CA 1
ATOM 1009 C C . ASN A 1 125 ? -10.536 6.209 11.288 1.00 90.88 125 ASN A C 1
ATOM 1011 O O . ASN A 1 125 ? -9.848 7.235 11.344 1.00 90.88 125 ASN A O 1
ATOM 1015 N N . LEU A 1 126 ? -9.974 4.998 11.223 1.00 91.94 126 LEU A N 1
ATOM 1016 C CA . LEU A 1 126 ? -8.523 4.805 11.223 1.00 91.94 126 LEU A CA 1
ATOM 1017 C C . LEU A 1 126 ? -7.887 5.275 9.912 1.00 91.94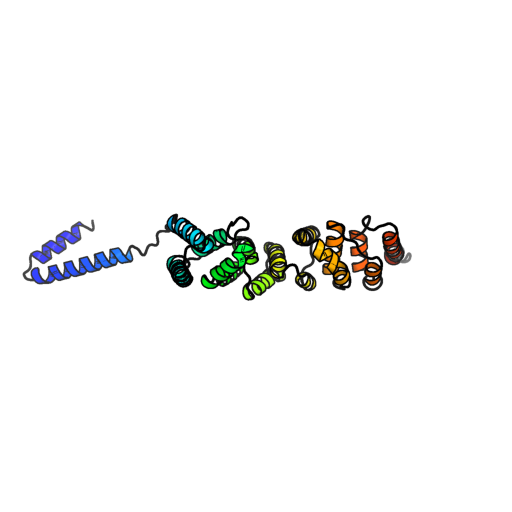 126 LEU A C 1
ATOM 1019 O O . LEU A 1 126 ? -6.737 5.701 9.912 1.00 91.94 126 LEU A O 1
ATOM 1023 N N . ASP A 1 127 ? -8.628 5.254 8.806 1.00 90.88 127 ASP A N 1
ATOM 1024 C CA . ASP A 1 127 ? -8.181 5.771 7.514 1.00 90.88 127 ASP A CA 1
ATOM 1025 C C . ASP A 1 127 ? -7.899 7.283 7.565 1.00 90.88 127 ASP A C 1
ATOM 1027 O O . ASP A 1 127 ? -6.834 7.731 7.136 1.00 90.88 127 ASP A O 1
ATOM 1031 N N . ALA A 1 128 ? -8.795 8.064 8.174 1.00 90.50 128 ALA A N 1
ATOM 1032 C CA . ALA A 1 128 ? -8.602 9.497 8.383 1.00 90.50 128 ALA A CA 1
ATOM 1033 C C . ALA A 1 128 ? -7.398 9.783 9.296 1.00 90.50 128 ALA A C 1
ATOM 1035 O O . ALA A 1 128 ? -6.641 10.731 9.063 1.00 90.50 128 ALA A O 1
ATOM 1036 N N . PHE A 1 129 ? -7.189 8.948 10.318 1.00 93.19 129 PHE A N 1
ATOM 1037 C CA . PHE A 1 129 ? -6.015 9.044 11.181 1.00 93.19 129 PHE A CA 1
ATOM 1038 C C . PHE A 1 129 ? -4.714 8.766 10.411 1.00 93.19 129 PHE A C 1
ATOM 1040 O O . PHE A 1 129 ? -3.771 9.547 10.511 1.00 93.19 129 PHE A O 1
ATOM 1047 N N . VAL A 1 130 ? -4.681 7.720 9.580 1.00 94.00 130 VAL A N 1
ATOM 1048 C CA . VAL A 1 130 ? -3.531 7.399 8.716 1.00 94.00 130 VAL A CA 1
ATOM 1049 C C . VAL A 1 130 ? -3.226 8.553 7.757 1.00 94.00 130 VAL A C 1
ATOM 1051 O O . VAL A 1 130 ? -2.074 8.965 7.654 1.00 94.00 130 VAL A O 1
ATOM 1054 N N . VAL A 1 131 ? -4.237 9.146 7.112 1.00 93.12 131 VAL A N 1
ATOM 1055 C CA . VAL A 1 131 ? -4.056 10.327 6.243 1.00 93.12 131 VAL A CA 1
ATOM 1056 C C . VAL A 1 131 ? -3.408 11.492 7.002 1.00 93.12 131 VAL A C 1
ATOM 1058 O O . VAL A 1 131 ? -2.504 12.157 6.485 1.00 93.12 131 VAL A O 1
ATOM 1061 N N . LYS A 1 132 ? -3.833 11.729 8.248 1.00 92.94 132 LYS A N 1
ATOM 1062 C CA . LYS A 1 132 ? -3.261 12.772 9.105 1.00 92.94 132 LYS A CA 1
ATOM 1063 C C . LYS A 1 132 ? -1.800 12.485 9.466 1.00 92.94 132 LYS A C 1
ATOM 1065 O O . LYS A 1 132 ? -0.979 13.395 9.385 1.00 92.94 132 LYS A O 1
ATOM 1070 N N . GLU A 1 133 ? -1.466 11.250 9.832 1.00 93.31 133 GLU A N 1
ATOM 1071 C CA . GLU A 1 133 ? -0.092 10.849 10.174 1.00 93.31 133 GLU A CA 1
ATOM 1072 C C . GLU A 1 133 ? 0.847 10.931 8.960 1.00 93.31 133 GLU A C 1
ATOM 1074 O O . GLU A 1 133 ? 1.962 11.443 9.077 1.00 93.31 133 GLU A O 1
ATOM 1079 N N . LEU A 1 134 ? 0.373 10.547 7.770 1.00 93.19 134 LEU A N 1
ATOM 1080 C CA . LEU A 1 134 ? 1.103 10.721 6.507 1.00 93.19 134 LEU A CA 1
ATOM 1081 C C . LEU A 1 134 ? 1.370 12.196 6.170 1.00 93.19 134 LEU A C 1
ATOM 1083 O O . LEU A 1 134 ? 2.347 12.516 5.497 1.00 93.19 134 LEU A O 1
ATOM 1087 N N . SER A 1 135 ? 0.532 13.100 6.675 1.00 90.00 135 SER A N 1
ATOM 1088 C CA . SER A 1 135 ? 0.665 14.548 6.492 1.00 90.00 135 SER A CA 1
ATOM 1089 C C . SER A 1 135 ? 1.430 15.237 7.634 1.00 90.00 135 SER A C 1
ATOM 1091 O O . SER A 1 135 ? 1.520 16.462 7.657 1.00 90.00 135 SER A O 1
ATOM 1093 N N . SER A 1 136 ? 1.973 14.482 8.599 1.00 87.38 136 SER A N 1
ATOM 1094 C 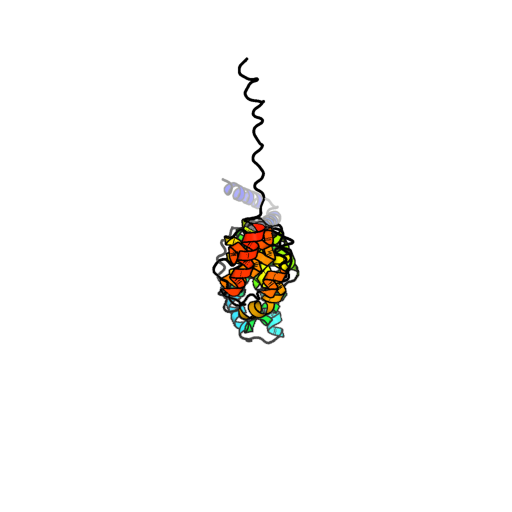CA . SER A 1 136 ? 2.594 15.032 9.817 1.00 87.38 136 SER A CA 1
ATOM 1095 C C . SER A 1 136 ? 3.941 15.730 9.589 1.00 87.38 136 SER A C 1
ATOM 1097 O O . SER A 1 136 ? 4.405 16.464 10.460 1.00 87.38 136 SER A O 1
ATOM 1099 N N . GLY A 1 137 ? 4.590 15.483 8.446 1.00 84.25 137 GLY A N 1
ATOM 1100 C CA . GLY A 1 137 ? 5.936 15.975 8.135 1.00 84.25 137 GLY A CA 1
ATOM 1101 C C . GLY A 1 137 ? 7.071 15.251 8.875 1.00 84.25 137 GLY A C 1
ATOM 1102 O O . GLY A 1 137 ? 8.234 15.558 8.634 1.00 84.25 137 GLY A O 1
ATOM 1103 N N . ASN A 1 138 ? 6.767 14.286 9.751 1.00 91.12 138 ASN A N 1
ATOM 1104 C CA . ASN A 1 138 ? 7.774 13.467 10.423 1.00 91.12 138 ASN A CA 1
ATOM 1105 C C . ASN A 1 138 ? 8.085 12.220 9.586 1.00 91.12 138 ASN A C 1
ATOM 1107 O O . ASN A 1 138 ? 7.258 11.316 9.489 1.00 91.12 138 ASN A O 1
ATOM 1111 N N . GLU A 1 139 ? 9.287 12.151 9.012 1.00 91.50 139 GLU A N 1
ATOM 1112 C CA . GLU A 1 139 ? 9.659 11.080 8.080 1.00 91.50 139 GLU A CA 1
ATOM 1113 C C . GLU A 1 139 ? 9.551 9.674 8.682 1.00 91.50 139 GLU A C 1
ATOM 1115 O O . GLU A 1 139 ? 9.037 8.772 8.026 1.00 91.50 139 GLU A O 1
ATOM 1120 N N . ALA A 1 140 ? 9.967 9.483 9.938 1.00 90.56 140 ALA A N 1
ATOM 1121 C CA . ALA A 1 140 ? 9.903 8.176 10.591 1.00 90.56 140 ALA A CA 1
ATOM 1122 C C . ALA A 1 140 ? 8.451 7.706 10.769 1.00 90.56 140 ALA A C 1
ATOM 1124 O O . ALA A 1 140 ? 8.127 6.553 10.489 1.00 90.56 140 ALA A O 1
ATOM 1125 N N . VAL A 1 141 ? 7.571 8.627 11.171 1.00 90.81 141 VAL A N 1
ATOM 1126 C CA . VAL A 1 141 ? 6.133 8.363 11.309 1.00 90.81 141 VAL A CA 1
ATOM 1127 C C . VAL A 1 141 ? 5.507 8.070 9.950 1.00 90.81 141 VAL A C 1
ATOM 1129 O O . VAL A 1 141 ? 4.729 7.128 9.832 1.00 90.81 141 VAL A O 1
ATOM 1132 N N . ILE A 1 142 ? 5.859 8.836 8.914 1.00 93.31 142 ILE A N 1
ATOM 1133 C CA . ILE A 1 142 ? 5.345 8.631 7.555 1.00 93.31 142 ILE A CA 1
ATOM 1134 C C . ILE A 1 142 ? 5.732 7.240 7.049 1.00 93.31 142 ILE A C 1
ATOM 1136 O O . ILE A 1 142 ? 4.865 6.504 6.584 1.00 93.31 142 ILE A O 1
ATOM 1140 N N . LEU A 1 143 ? 7.005 6.859 7.176 1.00 91.62 143 LEU A N 1
ATOM 1141 C CA . LEU A 1 143 ? 7.503 5.562 6.718 1.00 91.62 143 LEU A CA 1
ATOM 1142 C C . LEU A 1 143 ? 6.816 4.391 7.427 1.00 91.62 143 LEU A C 1
ATOM 1144 O O . LEU A 1 143 ? 6.405 3.444 6.763 1.00 91.62 143 LEU A O 1
ATOM 1148 N N . GLU A 1 144 ? 6.630 4.467 8.747 1.00 90.31 144 GLU A N 1
ATOM 1149 C CA . GLU A 1 144 ? 5.869 3.449 9.481 1.00 90.31 144 GLU A CA 1
ATOM 1150 C C . GLU A 1 144 ? 4.401 3.410 9.025 1.00 90.31 144 GLU A C 1
ATOM 1152 O O . GLU A 1 144 ? 3.831 2.345 8.791 1.00 90.31 144 GLU A O 1
ATOM 1157 N N . THR A 1 145 ? 3.790 4.582 8.847 1.00 92.88 145 THR A N 1
ATOM 1158 C CA . THR A 1 145 ? 2.372 4.713 8.498 1.00 92.88 145 THR A CA 1
ATOM 1159 C C . THR A 1 145 ? 2.061 4.194 7.092 1.00 92.88 145 THR A C 1
ATOM 1161 O O . THR A 1 145 ? 0.979 3.647 6.865 1.00 92.88 145 THR A O 1
ATOM 1164 N N . LEU A 1 146 ? 3.004 4.300 6.151 1.00 93.38 146 LEU A N 1
ATOM 1165 C CA . LEU A 1 146 ? 2.869 3.742 4.803 1.00 93.38 146 LEU A CA 1
ATOM 1166 C C . LEU A 1 146 ? 2.642 2.219 4.820 1.00 93.38 146 LEU A C 1
ATOM 1168 O O . LEU A 1 146 ? 1.844 1.717 4.031 1.00 93.38 146 LEU A O 1
ATOM 1172 N N . GLU A 1 147 ? 3.242 1.481 5.758 1.00 89.44 147 GLU A N 1
ATOM 1173 C CA . GLU A 1 147 ? 3.023 0.029 5.875 1.00 89.44 147 GLU A CA 1
ATOM 1174 C C . GLU A 1 147 ? 1.597 -0.332 6.309 1.00 89.44 147 GLU A C 1
ATOM 1176 O O . GLU A 1 147 ? 1.052 -1.363 5.892 1.00 89.44 147 GLU A O 1
ATOM 1181 N N . TYR A 1 148 ? 0.972 0.524 7.122 1.00 90.62 148 TYR A N 1
ATOM 1182 C CA . TYR A 1 148 ? -0.433 0.383 7.504 1.00 90.62 148 TYR A CA 1
ATOM 1183 C C . TYR A 1 148 ? -1.361 0.794 6.361 1.00 90.62 148 TYR A C 1
ATOM 1185 O O . TYR A 1 148 ? -2.386 0.147 6.140 1.00 90.62 148 TYR A O 1
ATOM 1193 N N . ALA A 1 149 ? -0.978 1.821 5.596 1.00 91.00 149 ALA A N 1
ATOM 1194 C CA . ALA A 1 149 ? -1.765 2.337 4.484 1.00 91.00 149 ALA A CA 1
ATOM 1195 C C . ALA A 1 149 ? -2.078 1.257 3.434 1.00 91.00 149 ALA A C 1
ATOM 1197 O O . ALA A 1 149 ? -3.209 1.184 2.963 1.00 91.00 149 ALA A O 1
ATOM 1198 N N . LYS A 1 150 ? -1.129 0.356 3.147 1.00 86.94 150 LYS A N 1
ATOM 1199 C CA . LYS A 1 150 ? -1.295 -0.779 2.213 1.00 86.94 150 LYS A CA 1
ATOM 1200 C C . LYS A 1 150 ? -2.513 -1.662 2.506 1.00 86.94 150 LYS A C 1
ATOM 1202 O O . LYS A 1 150 ? -3.043 -2.305 1.607 1.00 86.94 150 LYS A O 1
ATOM 1207 N N . ALA A 1 151 ? -2.940 -1.736 3.767 1.00 83.00 151 ALA A N 1
ATOM 1208 C CA . ALA A 1 151 ? -4.036 -2.597 4.198 1.00 83.00 151 ALA A CA 1
ATOM 1209 C C . ALA A 1 151 ? -5.407 -1.896 4.211 1.00 83.00 151 ALA A C 1
ATOM 1211 O O . ALA A 1 151 ? -6.413 -2.545 4.504 1.00 83.00 151 ALA A O 1
ATOM 1212 N N . ILE A 1 152 ? -5.461 -0.592 3.912 1.00 85.44 152 ILE A N 1
ATOM 1213 C CA . ILE A 1 152 ? -6.668 0.229 4.031 1.00 85.44 152 ILE A CA 1
ATOM 1214 C C . ILE A 1 152 ? -7.169 0.635 2.638 1.00 85.44 152 ILE A C 1
ATOM 1216 O O . ILE A 1 152 ? -6.528 1.440 1.959 1.00 85.44 152 ILE A O 1
ATOM 1220 N N . PRO A 1 153 ? -8.349 0.159 2.208 1.00 75.56 153 PRO A N 1
ATOM 1221 C CA . PRO A 1 153 ? -8.952 0.616 0.964 1.00 75.56 153 PRO A CA 1
ATOM 1222 C C . PRO A 1 153 ? -9.618 1.988 1.173 1.00 75.56 153 PRO A C 1
ATOM 1224 O O . PRO A 1 153 ? -10.784 2.070 1.551 1.00 75.56 153 PRO A O 1
ATOM 1227 N N . SER A 1 154 ? -8.885 3.080 0.927 1.00 83.44 154 SER A N 1
ATOM 1228 C CA . SER A 1 154 ? -9.412 4.453 1.006 1.00 83.44 154 SER A CA 1
ATOM 1229 C C . SER A 1 154 ? -8.933 5.315 -0.166 1.00 83.44 154 SER A C 1
ATOM 1231 O O . SER A 1 154 ? -7.743 5.370 -0.477 1.00 83.44 154 SER A O 1
ATOM 1233 N N . LEU A 1 155 ? -9.871 6.010 -0.822 1.00 81.81 155 LEU A N 1
ATOM 1234 C CA . LEU A 1 155 ? -9.563 6.906 -1.944 1.00 81.81 155 LEU A CA 1
ATOM 1235 C C . LEU A 1 155 ? -8.718 8.102 -1.485 1.00 81.81 155 LEU A C 1
ATOM 1237 O O . LEU A 1 155 ? -7.707 8.419 -2.100 1.00 81.81 155 LEU A O 1
ATOM 1241 N N . GLN A 1 156 ? -9.084 8.713 -0.358 1.00 85.94 156 GLN A N 1
ATOM 1242 C CA . GLN A 1 156 ? -8.349 9.845 0.209 1.00 85.94 156 GLN A CA 1
ATOM 1243 C C . GLN A 1 156 ? -6.917 9.456 0.607 1.00 85.94 156 GLN A C 1
ATOM 1245 O O . GLN A 1 156 ? -5.972 10.238 0.464 1.00 85.94 156 GLN A O 1
ATOM 1250 N N . LEU A 1 157 ? -6.750 8.223 1.088 1.00 90.00 157 LEU A N 1
ATOM 1251 C CA . LEU A 1 157 ? -5.442 7.661 1.379 1.00 90.00 157 LEU A CA 1
ATOM 1252 C C . LEU A 1 157 ? -4.609 7.507 0.104 1.00 90.00 157 LEU A C 1
ATOM 1254 O O . LEU A 1 157 ? -3.460 7.943 0.081 1.00 90.00 157 LEU A O 1
ATOM 1258 N N . LYS A 1 158 ? -5.197 6.962 -0.967 1.00 91.12 158 LYS A N 1
ATOM 1259 C CA . LYS A 1 158 ? -4.539 6.844 -2.275 1.00 91.12 158 LYS A CA 1
ATOM 1260 C C . LYS A 1 158 ? -4.041 8.199 -2.785 1.00 91.12 158 LYS A C 1
ATOM 1262 O O . LYS A 1 158 ? -2.894 8.293 -3.224 1.00 91.12 158 LYS A O 1
ATOM 1267 N N . ASP A 1 159 ? -4.854 9.247 -2.680 1.00 91.75 159 ASP A N 1
ATOM 1268 C CA . ASP A 1 159 ? -4.471 10.596 -3.113 1.00 91.75 159 ASP A CA 1
ATOM 1269 C C . ASP A 1 159 ? -3.293 11.139 -2.289 1.00 91.75 159 ASP A C 1
ATOM 1271 O O . ASP A 1 159 ? -2.330 11.674 -2.839 1.00 91.75 159 ASP A O 1
ATOM 1275 N N . THR A 1 160 ? -3.320 10.932 -0.971 1.00 93.94 160 THR A N 1
ATOM 1276 C CA . THR A 1 160 ? -2.256 11.378 -0.056 1.00 93.94 160 THR A CA 1
ATOM 1277 C C . THR A 1 160 ? -0.939 10.643 -0.320 1.00 93.94 160 THR A C 1
ATOM 1279 O O . THR A 1 160 ? 0.117 11.266 -0.426 1.00 93.94 160 THR A O 1
ATOM 1282 N N . VAL A 1 161 ? -0.989 9.318 -0.494 1.00 95.06 161 VAL A N 1
ATOM 1283 C CA . VAL A 1 161 ? 0.186 8.507 -0.849 1.00 95.06 161 VAL A CA 1
ATOM 1284 C C . VAL A 1 161 ? 0.723 8.907 -2.228 1.00 95.06 161 VAL A C 1
ATOM 1286 O O . VAL A 1 161 ? 1.937 8.961 -2.413 1.00 95.06 161 VAL A O 1
ATOM 1289 N N . THR A 1 162 ? -0.148 9.275 -3.173 1.00 94.44 162 THR A N 1
ATOM 1290 C CA . THR A 1 162 ? 0.264 9.814 -4.481 1.00 94.44 162 THR A CA 1
ATOM 1291 C C . THR A 1 162 ? 1.057 11.106 -4.332 1.00 94.44 162 THR A C 1
ATOM 1293 O O . THR A 1 162 ? 2.140 11.225 -4.906 1.00 94.44 162 THR A O 1
ATOM 1296 N N . GLN A 1 163 ? 0.580 12.046 -3.511 1.00 94.25 163 GLN A N 1
ATOM 1297 C CA . GLN A 1 163 ? 1.310 13.285 -3.232 1.00 94.25 163 GLN A CA 1
ATOM 1298 C C . GLN A 1 163 ? 2.688 13.007 -2.617 1.00 94.25 163 GLN A C 1
ATOM 1300 O O . GLN A 1 163 ? 3.680 13.594 -3.046 1.00 94.25 163 GLN A O 1
ATOM 1305 N N . LEU A 1 164 ? 2.780 12.065 -1.673 1.00 95.12 164 LEU A N 1
ATOM 1306 C CA . LEU A 1 164 ? 4.058 11.667 -1.076 1.00 95.12 164 LEU A CA 1
ATOM 1307 C C . LEU A 1 164 ? 5.003 11.005 -2.087 1.00 95.12 164 LEU A C 1
ATOM 1309 O O . LEU A 1 164 ? 6.191 11.317 -2.103 1.00 95.12 164 LEU A O 1
ATOM 1313 N N . ALA A 1 165 ? 4.493 10.129 -2.952 1.00 94.44 165 ALA A N 1
ATOM 1314 C CA . ALA A 1 165 ? 5.296 9.457 -3.968 1.00 94.44 165 ALA A CA 1
ATOM 1315 C C . ALA A 1 165 ? 5.843 10.442 -5.019 1.00 94.44 165 ALA A C 1
ATOM 1317 O O . ALA A 1 165 ? 6.988 10.313 -5.457 1.00 94.44 165 ALA A O 1
ATOM 1318 N N . PHE A 1 166 ? 5.040 11.437 -5.416 1.00 94.56 166 PHE A N 1
ATOM 1319 C CA . PHE A 1 166 ? 5.345 12.326 -6.542 1.00 94.56 166 PHE A CA 1
ATOM 1320 C C . PHE A 1 166 ? 6.029 13.618 -6.106 1.00 94.56 166 PHE A C 1
ATOM 1322 O O . PHE A 1 166 ? 6.824 14.167 -6.863 1.00 94.56 166 PHE A O 1
ATOM 1329 N N . TYR A 1 167 ? 5.758 14.104 -4.900 1.00 92.44 167 TYR A N 1
ATOM 1330 C CA . TYR A 1 167 ? 6.224 15.416 -4.444 1.00 92.44 167 TYR A CA 1
ATOM 1331 C C . TYR A 1 167 ? 6.841 15.391 -3.041 1.00 92.44 167 TYR A C 1
ATOM 1333 O O . TYR A 1 167 ? 7.296 16.427 -2.560 1.00 92.44 167 TYR A O 1
ATOM 1341 N N . GLY A 1 168 ? 6.883 14.229 -2.382 1.00 89.19 168 GLY A N 1
ATOM 1342 C CA . GLY A 1 168 ? 7.497 14.074 -1.064 1.00 89.19 168 GLY A CA 1
ATOM 1343 C C . GLY A 1 168 ? 9.026 14.165 -1.073 1.00 89.19 168 GLY A C 1
ATOM 1344 O O . GLY A 1 168 ? 9.675 14.272 -2.117 1.00 89.19 168 GLY A O 1
ATOM 1345 N N . ALA A 1 169 ? 9.616 14.091 0.122 1.00 89.62 169 ALA A N 1
ATOM 1346 C CA . ALA A 1 169 ? 11.065 14.098 0.297 1.00 89.62 169 ALA A CA 1
ATOM 1347 C C . ALA A 1 169 ? 11.725 12.854 -0.339 1.00 89.62 169 ALA A C 1
ATOM 1349 O O . ALA A 1 169 ? 11.118 11.777 -0.347 1.00 89.62 169 ALA A O 1
ATOM 1350 N N . PRO A 1 170 ? 12.980 12.948 -0.826 1.00 87.69 170 PRO A N 1
ATOM 1351 C CA . PRO A 1 170 ? 13.693 11.823 -1.434 1.00 87.69 170 PRO A CA 1
ATOM 1352 C C . PRO A 1 170 ? 13.706 10.538 -0.596 1.00 87.69 170 PRO A C 1
ATOM 1354 O O . PRO A 1 170 ? 13.546 9.465 -1.166 1.00 87.69 170 PRO A O 1
ATOM 1357 N N . SER A 1 171 ? 13.811 10.652 0.731 1.00 89.69 171 SER A N 1
ATOM 1358 C CA . SER A 1 171 ? 13.800 9.530 1.683 1.00 89.69 171 SER A CA 1
ATOM 1359 C C . SER A 1 171 ? 12.466 8.774 1.755 1.00 89.69 171 SER A C 1
ATOM 1361 O O . SER A 1 171 ? 12.440 7.621 2.175 1.00 89.69 171 SER A O 1
ATOM 1363 N N . ILE A 1 172 ? 11.357 9.398 1.343 1.00 92.50 172 ILE A N 1
ATOM 1364 C CA . ILE A 1 172 ? 9.999 8.843 1.455 1.00 92.50 172 ILE A CA 1
ATOM 1365 C C . ILE A 1 172 ? 9.462 8.369 0.103 1.00 92.50 172 ILE A C 1
ATOM 1367 O O . ILE A 1 172 ? 8.727 7.381 0.051 1.00 92.50 172 ILE A O 1
ATOM 1371 N N . ARG A 1 173 ? 9.798 9.066 -0.993 1.00 91.94 173 ARG A N 1
ATOM 1372 C CA . ARG A 1 173 ? 9.142 8.897 -2.305 1.00 91.94 173 ARG A CA 1
ATOM 1373 C C . ARG A 1 173 ? 9.075 7.450 -2.785 1.00 91.94 173 ARG A C 1
ATOM 1375 O O . ARG A 1 173 ? 8.030 7.046 -3.282 1.00 91.94 173 ARG A O 1
ATOM 1382 N N . ILE A 1 174 ? 10.149 6.675 -2.632 1.00 91.75 174 ILE A N 1
ATOM 1383 C CA . ILE A 1 174 ? 10.198 5.282 -3.106 1.00 91.75 174 ILE A CA 1
ATOM 1384 C C . ILE A 1 174 ? 9.306 4.371 -2.260 1.00 91.75 174 ILE A C 1
ATOM 1386 O O . ILE A 1 174 ? 8.515 3.611 -2.815 1.00 91.75 174 ILE A O 1
ATOM 1390 N N . SER A 1 175 ? 9.342 4.496 -0.933 1.00 92.69 175 SER A N 1
ATOM 1391 C CA . SER A 1 175 ? 8.444 3.750 -0.039 1.00 92.69 175 SER A CA 1
ATOM 1392 C C . SER A 1 175 ? 6.972 4.118 -0.272 1.00 92.69 175 SER A C 1
ATOM 1394 O O . SER A 1 175 ? 6.092 3.252 -0.271 1.00 92.69 175 SER A O 1
ATOM 1396 N N . ALA A 1 176 ? 6.693 5.400 -0.529 1.00 94.50 176 ALA A N 1
ATOM 1397 C CA . ALA A 1 176 ? 5.357 5.870 -0.883 1.00 94.50 176 ALA A CA 1
ATOM 1398 C C . ALA A 1 176 ? 4.916 5.345 -2.257 1.00 94.50 176 ALA A C 1
ATOM 1400 O O . ALA A 1 176 ? 3.776 4.914 -2.408 1.00 94.50 176 ALA A O 1
ATOM 1401 N N . LEU A 1 177 ? 5.816 5.309 -3.243 1.00 94.00 177 LEU A N 1
ATOM 1402 C CA . LEU A 1 177 ? 5.547 4.734 -4.558 1.00 94.00 177 LEU A CA 1
ATOM 1403 C C . LEU A 1 177 ? 5.245 3.234 -4.464 1.00 94.00 177 LEU A C 1
ATOM 1405 O O . LEU A 1 177 ? 4.274 2.779 -5.061 1.00 94.00 177 LEU A O 1
ATOM 1409 N N . ALA A 1 178 ? 6.027 2.478 -3.691 1.00 92.25 178 ALA A N 1
ATOM 1410 C CA . ALA A 1 178 ? 5.773 1.059 -3.449 1.00 92.25 178 ALA A CA 1
ATOM 1411 C C . ALA A 1 178 ? 4.373 0.839 -2.858 1.00 92.25 178 ALA A C 1
ATOM 1413 O O . ALA A 1 178 ? 3.587 0.041 -3.367 1.00 92.25 178 ALA A O 1
ATOM 1414 N N . THR A 1 179 ? 4.023 1.638 -1.849 1.00 93.25 179 THR A N 1
ATOM 1415 C CA . THR A 1 179 ? 2.690 1.631 -1.234 1.00 93.25 179 THR A CA 1
ATOM 1416 C C . THR A 1 179 ? 1.592 1.971 -2.243 1.00 93.25 179 THR A C 1
ATOM 1418 O O . THR A 1 179 ? 0.550 1.321 -2.266 1.00 93.25 179 THR A O 1
ATOM 1421 N N . LEU A 1 180 ? 1.818 2.957 -3.115 1.00 93.62 180 LEU A N 1
ATOM 1422 C CA . LEU A 1 180 ? 0.863 3.347 -4.150 1.00 93.62 180 LEU A CA 1
ATOM 1423 C C . LEU A 1 180 ? 0.637 2.241 -5.185 1.00 93.62 180 LEU A C 1
ATOM 1425 O O . LEU A 1 180 ? -0.498 2.026 -5.602 1.00 93.62 180 LEU A O 1
ATOM 1429 N N . ILE A 1 181 ? 1.695 1.535 -5.591 1.00 91.56 181 ILE A N 1
ATOM 1430 C CA . ILE A 1 181 ? 1.604 0.394 -6.511 1.00 91.56 181 ILE A CA 1
ATOM 1431 C C . ILE A 1 181 ? 0.711 -0.694 -5.908 1.00 91.56 181 ILE A C 1
ATOM 1433 O O . ILE A 1 181 ? -0.202 -1.169 -6.583 1.00 91.56 181 ILE A O 1
ATOM 1437 N N . GLU A 1 182 ? 0.917 -1.041 -4.636 1.00 89.25 182 GLU A N 1
ATOM 1438 C CA . GLU A 1 182 ? 0.086 -2.025 -3.932 1.00 89.25 182 GLU A CA 1
ATOM 1439 C C . GLU A 1 182 ? -1.380 -1.565 -3.830 1.00 89.25 182 GLU A C 1
ATOM 1441 O O . GLU A 1 182 ? -2.288 -2.320 -4.180 1.00 89.25 182 GLU A O 1
ATOM 1446 N N . LEU A 1 183 ? -1.628 -0.303 -3.453 1.00 89.06 183 LEU A N 1
ATOM 1447 C CA . LEU A 1 183 ? -2.979 0.283 -3.397 1.00 89.06 183 LEU A CA 1
ATOM 1448 C C . LEU A 1 183 ? -3.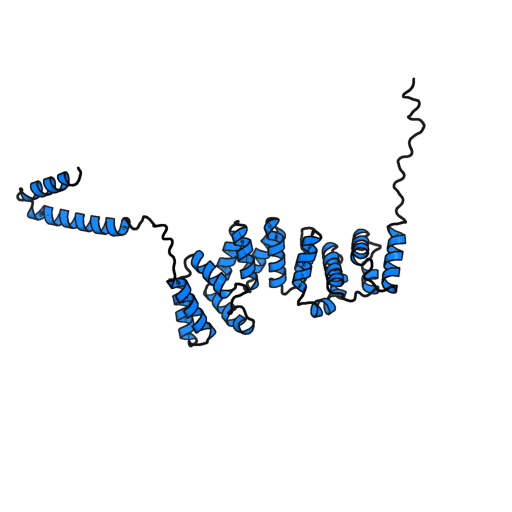677 0.326 -4.766 1.00 89.06 183 LEU A C 1
ATOM 1450 O O . LEU A 1 183 ? -4.904 0.262 -4.853 1.00 89.06 183 LEU A O 1
ATOM 1454 N N . CYS A 1 184 ? -2.905 0.433 -5.846 1.00 88.69 184 CYS A N 1
ATOM 1455 C CA . CYS A 1 184 ? -3.381 0.358 -7.225 1.00 88.69 184 CYS A CA 1
ATOM 1456 C C . CYS A 1 184 ? -3.483 -1.082 -7.753 1.00 88.69 184 CYS A C 1
ATOM 1458 O O . CYS A 1 184 ? -3.663 -1.260 -8.957 1.00 88.69 184 CYS A O 1
ATOM 1460 N N . ASN A 1 185 ? -3.386 -2.104 -6.896 1.00 87.88 185 ASN A N 1
ATOM 1461 C CA . ASN A 1 185 ? -3.400 -3.518 -7.281 1.00 87.88 185 ASN A CA 1
ATOM 1462 C C . ASN A 1 185 ? -2.357 -3.847 -8.360 1.00 87.88 185 ASN A C 1
ATOM 1464 O O . ASN A 1 185 ? -2.659 -4.544 -9.329 1.00 87.88 185 ASN A O 1
ATOM 1468 N N . TYR A 1 186 ? -1.143 -3.314 -8.207 1.00 89.19 186 TYR A N 1
ATOM 1469 C CA . TYR A 1 186 ? -0.012 -3.522 -9.113 1.00 89.19 186 TYR A CA 1
ATOM 1470 C C . TYR A 1 186 ? -0.236 -3.031 -10.550 1.00 89.19 186 TYR A C 1
ATOM 1472 O O . TYR A 1 186 ? 0.540 -3.370 -11.440 1.00 89.19 186 TYR A O 1
ATOM 1480 N N . GLN A 1 187 ? -1.261 -2.209 -10.803 1.00 86.62 187 GLN A N 1
ATOM 1481 C CA . GLN A 1 187 ? -1.433 -1.589 -12.114 1.00 86.62 187 GLN A CA 1
ATOM 1482 C C . GLN A 1 187 ? -0.249 -0.651 -12.412 1.00 86.62 187 GLN A C 1
ATOM 1484 O O . GLN A 1 187 ? 0.089 0.204 -11.583 1.00 86.62 187 GLN A O 1
ATOM 1489 N N . PRO A 1 188 ? 0.380 -0.776 -13.591 1.00 82.31 188 PRO A N 1
ATOM 1490 C CA . PRO A 1 188 ? 1.608 -0.059 -13.916 1.00 82.31 188 PRO A CA 1
ATOM 1491 C C . PRO A 1 188 ? 1.404 1.429 -14.215 1.00 82.31 188 PRO A C 1
ATOM 1493 O O . PRO A 1 188 ? 2.388 2.157 -14.334 1.00 82.31 188 PRO A O 1
ATOM 1496 N N . ASP A 1 189 ? 0.161 1.896 -14.365 1.00 85.88 189 ASP A N 1
ATOM 1497 C CA . ASP A 1 189 ? -0.144 3.271 -14.779 1.00 85.88 189 ASP A CA 1
ATOM 1498 C C . ASP A 1 189 ? 0.531 4.311 -13.883 1.00 85.88 189 ASP A C 1
ATOM 1500 O O . ASP A 1 189 ? 1.013 5.332 -14.366 1.00 85.88 189 ASP A O 1
ATOM 1504 N N . THR A 1 190 ? 0.666 4.006 -12.591 1.00 85.94 190 THR A N 1
ATOM 1505 C CA . THR A 1 190 ? 1.403 4.823 -11.623 1.00 85.94 190 THR A CA 1
ATOM 1506 C C . THR A 1 190 ? 2.842 5.112 -12.067 1.00 85.94 190 THR A C 1
ATOM 1508 O O . THR A 1 190 ? 3.329 6.224 -11.881 1.00 85.94 190 THR A O 1
ATOM 1511 N N . LEU A 1 191 ? 3.524 4.133 -12.671 1.00 89.06 191 LEU A N 1
ATOM 1512 C CA . LEU A 1 191 ? 4.902 4.265 -13.155 1.00 89.06 191 LEU A CA 1
ATOM 1513 C C . LEU A 1 191 ? 4.985 5.019 -14.485 1.00 89.06 191 LEU A C 1
ATOM 1515 O O . LEU A 1 191 ? 6.006 5.643 -14.757 1.00 89.06 191 LEU A O 1
ATOM 1519 N N . ARG A 1 192 ? 3.920 5.002 -15.297 1.00 87.25 192 ARG A N 1
ATOM 1520 C CA . ARG A 1 192 ? 3.870 5.749 -16.565 1.00 87.25 192 ARG A CA 1
ATOM 1521 C C . ARG A 1 192 ? 3.887 7.255 -16.350 1.00 87.25 192 ARG A C 1
ATOM 1523 O O . ARG A 1 192 ? 4.513 7.978 -17.115 1.00 87.25 192 ARG A O 1
ATOM 1530 N N . ILE A 1 193 ? 3.196 7.714 -15.310 1.00 87.06 193 ILE A N 1
ATOM 1531 C CA . ILE A 1 193 ? 3.073 9.136 -14.970 1.00 87.06 193 ILE A CA 1
ATOM 1532 C C . ILE A 1 193 ? 4.052 9.577 -13.872 1.00 87.06 193 ILE A C 1
ATOM 1534 O O . ILE A 1 193 ? 3.962 10.708 -13.394 1.00 87.06 193 ILE A O 1
ATOM 1538 N N . TYR A 1 194 ? 4.968 8.699 -13.447 1.00 90.31 194 TYR A N 1
ATOM 1539 C CA . TYR A 1 194 ? 5.910 9.009 -12.378 1.00 90.31 194 TYR A CA 1
ATOM 1540 C C . TYR A 1 194 ? 6.907 10.095 -12.829 1.00 90.31 194 TYR A C 1
ATOM 1542 O O . TYR A 1 194 ? 7.535 9.944 -13.876 1.00 90.31 194 TYR A O 1
ATOM 1550 N N . PRO A 1 195 ? 7.065 11.202 -12.077 1.00 89.81 195 PRO A N 1
ATOM 1551 C CA . PRO A 1 195 ? 7.781 12.375 -12.581 1.00 89.81 195 PRO A CA 1
ATOM 1552 C C . PRO A 1 195 ? 9.302 12.340 -12.362 1.00 89.81 195 PRO A C 1
ATOM 1554 O O . PRO A 1 195 ? 10.001 13.215 -12.872 1.00 89.81 195 PRO A O 1
ATOM 1557 N N . HIS A 1 196 ? 9.831 11.381 -11.594 1.00 88.88 196 HIS A N 1
ATOM 1558 C CA . HIS A 1 196 ? 11.254 11.333 -11.231 1.00 88.88 196 HIS A CA 1
ATOM 1559 C C . HIS A 1 196 ? 11.955 10.182 -11.925 1.00 88.88 196 HIS A C 1
ATOM 1561 O O . HIS A 1 196 ? 11.416 9.087 -11.943 1.00 88.88 196 HIS A O 1
ATOM 1567 N N . ALA A 1 197 ? 13.178 10.387 -12.410 1.00 87.44 197 ALA A N 1
ATOM 1568 C CA . ALA A 1 197 ? 14.000 9.302 -12.940 1.00 87.44 197 ALA A CA 1
ATOM 1569 C C . ALA A 1 197 ? 14.452 8.348 -11.818 1.00 87.44 197 ALA A C 1
ATOM 1571 O O . ALA A 1 197 ? 14.919 8.808 -10.778 1.00 87.44 197 ALA A O 1
ATOM 1572 N N . PHE A 1 198 ? 14.343 7.037 -12.047 1.00 88.12 198 PHE A N 1
ATOM 1573 C CA . PHE A 1 198 ? 14.860 6.019 -11.130 1.00 88.12 198 PHE A CA 1
ATOM 1574 C C . PHE A 1 198 ? 16.375 5.881 -11.285 1.00 88.12 198 PHE A C 1
ATOM 1576 O O . PHE A 1 198 ? 16.911 5.919 -12.393 1.00 88.12 198 PHE A O 1
ATOM 1583 N N . SER A 1 199 ? 17.064 5.662 -10.175 1.00 89.06 199 SER A N 1
ATOM 1584 C CA . SER A 1 199 ? 18.362 4.993 -10.170 1.00 89.06 199 SER A CA 1
ATOM 1585 C C . SER A 1 199 ? 18.198 3.488 -10.427 1.00 89.06 199 SER A C 1
ATOM 1587 O O . SER A 1 199 ? 17.093 2.943 -10.384 1.00 89.06 199 SER A O 1
ATOM 1589 N N . GLU A 1 200 ? 19.300 2.793 -10.706 1.00 85.94 200 GLU A N 1
ATOM 1590 C CA . GLU A 1 200 ? 19.267 1.344 -10.940 1.00 85.94 200 GLU A CA 1
ATOM 1591 C C . GLU A 1 200 ? 18.789 0.563 -9.705 1.00 85.94 200 GLU A C 1
ATOM 1593 O O . GLU A 1 200 ? 17.965 -0.340 -9.835 1.00 85.94 200 GLU A O 1
ATOM 1598 N N . GLU A 1 201 ? 19.235 0.959 -8.511 1.00 89.38 201 GLU A N 1
ATOM 1599 C CA . GLU A 1 201 ? 18.813 0.355 -7.242 1.00 89.38 201 GLU A CA 1
ATOM 1600 C C . GLU A 1 201 ? 17.316 0.572 -6.982 1.00 89.38 201 GLU A C 1
ATOM 1602 O O . GLU A 1 201 ? 16.589 -0.365 -6.651 1.00 89.38 201 GLU A O 1
ATOM 1607 N N . GLU A 1 202 ? 16.817 1.793 -7.194 1.00 90.69 202 GLU A N 1
ATOM 1608 C CA . GLU A 1 202 ? 15.389 2.092 -7.053 1.00 90.69 202 GLU A CA 1
ATOM 1609 C C . GLU A 1 202 ? 14.546 1.283 -8.042 1.00 90.69 202 GLU A C 1
ATOM 1611 O O . GLU A 1 202 ? 13.508 0.744 -7.660 1.00 90.69 202 GLU A O 1
ATOM 1616 N N . MET A 1 203 ? 15.006 1.141 -9.290 1.00 90.56 203 MET A N 1
ATOM 1617 C CA . MET A 1 203 ? 14.320 0.323 -10.288 1.00 90.56 203 MET A CA 1
ATOM 1618 C C . MET A 1 203 ? 14.253 -1.148 -9.860 1.00 90.56 203 MET A C 1
ATOM 1620 O O . MET A 1 203 ? 13.189 -1.760 -9.951 1.00 90.56 203 MET A O 1
ATOM 1624 N N . GLN A 1 204 ? 15.354 -1.717 -9.360 1.00 89.75 204 GLN A N 1
ATOM 1625 C CA . GLN A 1 204 ? 15.377 -3.097 -8.861 1.00 89.75 204 GLN A CA 1
ATOM 1626 C C . GLN A 1 204 ? 14.425 -3.290 -7.673 1.00 89.75 204 GLN A C 1
ATOM 1628 O O . GLN A 1 204 ? 13.684 -4.273 -7.632 1.00 89.75 204 GLN A O 1
ATOM 1633 N N . ASN A 1 205 ? 14.376 -2.327 -6.750 1.00 90.00 205 ASN A N 1
ATOM 1634 C CA . ASN A 1 205 ? 13.448 -2.357 -5.619 1.00 90.00 205 ASN A CA 1
ATOM 1635 C C . ASN A 1 205 ? 11.982 -2.313 -6.076 1.00 90.00 205 ASN A C 1
ATOM 1637 O O . ASN A 1 205 ? 11.162 -3.079 -5.573 1.00 90.00 205 ASN A O 1
ATOM 1641 N N . VAL A 1 206 ? 11.652 -1.468 -7.060 1.00 92.12 206 VAL A N 1
ATOM 1642 C CA . VAL A 1 206 ? 10.301 -1.397 -7.642 1.00 92.12 206 VAL A CA 1
ATOM 1643 C C . VAL A 1 206 ? 9.944 -2.696 -8.365 1.00 92.12 206 VAL A C 1
ATOM 1645 O O . VAL A 1 206 ? 8.841 -3.206 -8.183 1.00 92.12 206 VAL A O 1
ATOM 1648 N N . VAL A 1 207 ? 10.868 -3.266 -9.143 1.00 92.50 207 VAL A N 1
ATOM 1649 C CA . VAL A 1 207 ? 10.697 -4.567 -9.812 1.00 92.50 207 VAL A CA 1
ATOM 1650 C C . VAL A 1 207 ? 10.424 -5.674 -8.797 1.00 92.50 207 VAL A C 1
ATOM 1652 O O . VAL A 1 207 ? 9.490 -6.448 -8.987 1.00 92.50 207 VAL A O 1
ATOM 1655 N N . ALA A 1 208 ? 11.157 -5.712 -7.682 1.00 92.06 208 ALA A N 1
ATOM 1656 C CA . ALA A 1 208 ? 11.014 -6.747 -6.661 1.00 92.06 208 ALA A CA 1
ATOM 1657 C C . ALA A 1 208 ? 9.606 -6.824 -6.038 1.00 92.06 208 ALA A C 1
ATOM 1659 O O . ALA A 1 208 ? 9.194 -7.911 -5.622 1.00 92.06 208 ALA A O 1
ATOM 1660 N N . LEU A 1 209 ? 8.846 -5.718 -6.022 1.00 91.50 209 LEU A N 1
ATOM 1661 C CA . LEU A 1 209 ? 7.452 -5.686 -5.544 1.00 91.50 209 LEU A CA 1
ATOM 1662 C C . LEU A 1 209 ? 6.535 -6.627 -6.336 1.00 91.50 209 LEU A C 1
ATOM 1664 O O . LEU A 1 209 ? 5.523 -7.098 -5.823 1.00 91.50 209 LEU A O 1
ATOM 1668 N N . TYR A 1 210 ? 6.896 -6.920 -7.582 1.00 92.69 210 TYR A N 1
ATOM 1669 C CA . TYR A 1 210 ? 6.092 -7.690 -8.520 1.00 92.69 210 TYR A CA 1
ATOM 1670 C C . TYR A 1 210 ? 6.387 -9.199 -8.494 1.00 92.69 210 TYR A C 1
ATOM 1672 O O . TYR A 1 210 ? 5.826 -9.951 -9.293 1.00 92.69 210 TYR A O 1
ATOM 1680 N N . ARG A 1 211 ? 7.220 -9.674 -7.556 1.00 91.50 211 ARG A N 1
ATOM 1681 C CA . ARG A 1 211 ? 7.667 -11.078 -7.462 1.00 91.50 211 ARG A CA 1
ATOM 1682 C C . ARG A 1 211 ? 6.522 -12.091 -7.472 1.00 91.50 211 ARG A C 1
ATOM 1684 O O . ARG A 1 211 ? 6.624 -13.133 -8.114 1.00 91.50 211 ARG A O 1
ATOM 1691 N N . GLU A 1 212 ? 5.434 -11.794 -6.771 1.00 89.88 212 GLU A N 1
ATOM 1692 C CA . GLU A 1 212 ? 4.274 -12.689 -6.672 1.00 89.88 212 GLU A CA 1
ATOM 1693 C C . GLU A 1 212 ? 3.296 -12.546 -7.850 1.00 89.88 212 GLU A C 1
ATOM 1695 O O . GLU A 1 212 ? 2.379 -13.349 -7.992 1.00 89.88 212 GLU A O 1
ATOM 1700 N N . GLN A 1 213 ? 3.504 -11.556 -8.723 1.00 90.19 213 GLN A N 1
ATOM 1701 C CA . GLN A 1 213 ? 2.618 -11.224 -9.844 1.00 90.19 213 GLN A CA 1
ATOM 1702 C C . GLN A 1 213 ? 3.154 -11.715 -11.199 1.00 90.19 213 GLN A C 1
ATOM 1704 O O . GLN A 1 213 ? 2.621 -11.356 -12.247 1.00 90.19 213 GLN A O 1
ATOM 1709 N N . THR A 1 214 ? 4.189 -12.558 -11.206 1.00 89.00 214 THR A N 1
ATOM 1710 C CA . THR A 1 214 ? 4.913 -13.003 -12.414 1.00 89.00 214 THR A CA 1
ATOM 1711 C C . THR A 1 214 ? 4.019 -13.559 -13.523 1.00 89.00 214 THR A C 1
ATOM 1713 O O . THR A 1 214 ? 4.205 -13.195 -14.682 1.00 89.00 214 THR A O 1
ATOM 1716 N N . GLN A 1 215 ? 3.015 -14.381 -13.199 1.00 88.88 215 GLN A N 1
ATOM 1717 C CA . GLN A 1 215 ? 2.080 -14.918 -14.202 1.00 88.88 215 GLN A CA 1
ATOM 1718 C C . GLN A 1 215 ? 1.223 -13.828 -14.854 1.00 88.88 215 GLN A C 1
ATOM 1720 O O . GLN A 1 215 ? 1.013 -13.838 -16.066 1.00 88.88 215 GLN A O 1
ATOM 1725 N N . TRP A 1 216 ? 0.734 -12.880 -14.053 1.00 90.31 216 TRP A N 1
ATOM 1726 C CA . TRP A 1 216 ? -0.062 -11.762 -14.551 1.00 90.31 216 TRP A CA 1
ATOM 1727 C C . TRP A 1 216 ? 0.789 -10.828 -15.417 1.00 90.31 216 TRP A C 1
ATOM 1729 O O . TRP A 1 216 ? 0.371 -10.462 -16.514 1.00 90.31 216 TRP A O 1
ATOM 1739 N N . ILE A 1 217 ? 2.017 -10.534 -14.984 1.00 89.81 217 ILE A N 1
ATOM 1740 C CA . ILE A 1 217 ? 2.975 -9.731 -15.754 1.00 89.81 217 ILE A CA 1
ATOM 1741 C C . ILE A 1 217 ? 3.277 -10.399 -17.088 1.00 89.81 217 ILE A C 1
ATOM 1743 O O . ILE A 1 217 ? 3.213 -9.730 -18.108 1.00 89.81 217 ILE A O 1
ATOM 1747 N N . ALA A 1 218 ? 3.548 -11.707 -17.115 1.00 87.50 218 ALA A N 1
ATOM 1748 C CA . ALA A 1 218 ? 3.834 -12.428 -18.356 1.00 87.50 218 ALA A CA 1
ATOM 1749 C C . ALA A 1 218 ? 2.721 -12.256 -19.407 1.00 87.50 218 ALA A C 1
ATOM 1751 O O . ALA A 1 218 ? 3.008 -12.137 -20.595 1.00 87.50 218 ALA A O 1
ATOM 1752 N N . ALA A 1 219 ? 1.459 -12.198 -18.969 1.00 88.62 219 ALA A N 1
ATOM 1753 C CA . ALA A 1 219 ? 0.313 -11.993 -19.850 1.00 88.62 219 ALA A CA 1
ATOM 1754 C C . ALA A 1 219 ? 0.159 -10.538 -20.333 1.00 88.62 219 ALA A C 1
ATOM 1756 O O . ALA A 1 219 ? -0.345 -10.313 -21.430 1.00 88.62 219 ALA A O 1
ATOM 1757 N N . GLN A 1 220 ? 0.560 -9.555 -19.522 1.00 87.94 220 GLN A N 1
ATOM 1758 C CA . GLN A 1 220 ? 0.360 -8.127 -19.807 1.00 87.94 220 GLN A CA 1
ATOM 1759 C C . GLN A 1 220 ? 1.580 -7.443 -20.436 1.00 87.94 220 GLN A C 1
ATOM 1761 O O . GLN A 1 220 ? 1.439 -6.444 -21.141 1.00 87.94 220 GLN A O 1
ATOM 1766 N N . LEU A 1 221 ? 2.776 -7.990 -20.217 1.00 86.38 221 LEU A N 1
ATOM 1767 C CA . LEU A 1 221 ? 4.051 -7.423 -20.640 1.00 86.38 221 LEU A CA 1
ATOM 1768 C C . LEU A 1 221 ? 4.101 -7.062 -22.137 1.00 86.38 221 LEU A C 1
ATOM 1770 O O . LEU A 1 221 ? 4.593 -5.974 -22.432 1.00 86.38 221 LEU A O 1
ATOM 1774 N N . PRO A 1 222 ? 3.572 -7.872 -23.083 1.00 82.69 222 PRO A N 1
ATOM 1775 C CA . PRO A 1 222 ? 3.560 -7.490 -24.495 1.00 82.69 222 PRO A CA 1
ATOM 1776 C C . PRO A 1 222 ? 2.835 -6.166 -24.751 1.00 82.69 222 PRO A C 1
ATOM 1778 O O . PRO A 1 222 ? 3.346 -5.338 -25.494 1.00 82.69 222 PRO A O 1
ATOM 1781 N N . MET A 1 223 ? 1.696 -5.940 -24.087 1.00 84.00 223 MET A N 1
ATOM 1782 C CA . MET A 1 223 ? 0.924 -4.698 -24.200 1.00 84.00 223 MET A CA 1
ATOM 1783 C C . MET A 1 223 ? 1.656 -3.523 -23.544 1.00 84.00 223 MET A C 1
ATOM 1785 O O . MET A 1 223 ? 1.667 -2.418 -24.076 1.00 84.00 223 MET A O 1
ATOM 1789 N N . TRP A 1 224 ? 2.292 -3.739 -22.391 1.00 86.00 224 TRP A N 1
ATOM 1790 C CA . TRP A 1 224 ? 3.017 -2.671 -21.694 1.00 86.00 224 TRP A CA 1
ATOM 1791 C C . TRP A 1 224 ? 4.269 -2.217 -22.441 1.00 86.00 224 TRP A C 1
ATOM 1793 O O . TRP A 1 224 ? 4.610 -1.037 -22.407 1.00 86.00 224 TRP A O 1
ATOM 1803 N N . LEU A 1 225 ? 4.926 -3.133 -23.153 1.00 79.12 225 LEU A N 1
ATOM 1804 C CA . LEU A 1 225 ? 6.068 -2.824 -24.008 1.00 79.12 225 LEU A CA 1
ATOM 1805 C C . LEU A 1 225 ? 5.688 -2.013 -25.256 1.00 79.12 225 LEU A C 1
ATOM 1807 O O . LEU A 1 225 ? 6.580 -1.500 -25.913 1.00 79.12 225 LEU A O 1
ATOM 1811 N N . GLU A 1 226 ? 4.407 -1.847 -25.592 1.00 76.00 226 GLU A N 1
ATOM 1812 C CA . GLU A 1 226 ? 3.991 -0.923 -26.661 1.00 76.00 226 GLU A CA 1
ATOM 1813 C C . GLU A 1 226 ? 4.034 0.553 -26.219 1.00 76.00 226 GLU A C 1
ATOM 1815 O O . GLU A 1 226 ? 3.872 1.459 -27.040 1.00 76.00 226 GLU A O 1
ATOM 1820 N N . ALA A 1 227 ? 4.257 0.817 -24.929 1.00 70.31 227 ALA A N 1
ATOM 1821 C CA . ALA A 1 227 ? 4.346 2.165 -24.391 1.00 70.31 227 ALA A CA 1
ATOM 1822 C C . ALA A 1 227 ? 5.600 2.916 -24.877 1.00 70.31 227 ALA A C 1
ATOM 1824 O O . ALA A 1 227 ? 6.662 2.345 -25.126 1.00 70.31 227 ALA A O 1
ATOM 1825 N N . THR A 1 228 ? 5.481 4.240 -24.975 1.00 69.69 228 THR A N 1
ATOM 1826 C CA . THR A 1 228 ? 6.526 5.130 -25.522 1.00 69.69 228 THR A CA 1
ATOM 1827 C C . THR A 1 228 ? 7.388 5.789 -24.445 1.00 69.69 228 THR A C 1
ATOM 1829 O O . THR A 1 228 ? 8.427 6.380 -24.736 1.00 69.69 228 THR A O 1
ATOM 1832 N N . GLU A 1 229 ? 6.955 5.704 -23.191 1.00 81.50 229 GLU A N 1
ATOM 1833 C CA . GLU A 1 229 ? 7.537 6.378 -22.043 1.00 81.50 229 GLU A CA 1
ATOM 1834 C C . GLU A 1 229 ? 8.847 5.675 -21.617 1.00 81.50 229 GLU A C 1
ATOM 1836 O O . GLU A 1 229 ? 8.806 4.525 -21.171 1.00 81.50 229 GLU A O 1
ATOM 1841 N N . PRO A 1 230 ? 10.024 6.336 -21.700 1.00 78.94 230 PRO A N 1
ATOM 1842 C CA . PRO A 1 230 ? 11.322 5.678 -21.514 1.00 78.94 230 PRO A CA 1
ATOM 1843 C C . PRO A 1 230 ? 11.515 4.942 -20.196 1.00 78.94 230 PRO A C 1
ATOM 1845 O O . PRO A 1 230 ? 12.071 3.845 -20.158 1.00 78.94 230 PRO A O 1
ATOM 1848 N N . GLN A 1 231 ? 11.059 5.550 -19.109 1.00 82.44 231 GLN A N 1
ATOM 1849 C CA . GLN A 1 231 ? 11.199 4.984 -17.778 1.00 82.44 231 GLN A CA 1
ATOM 1850 C C . GLN A 1 231 ? 10.278 3.785 -17.570 1.00 82.44 231 GLN A C 1
ATOM 1852 O O . GLN A 1 231 ? 10.679 2.793 -16.962 1.00 82.44 231 GLN A O 1
ATOM 1857 N N . PHE A 1 232 ? 9.063 3.857 -18.109 1.00 87.31 232 PHE A N 1
ATOM 1858 C CA . PHE A 1 232 ? 8.127 2.749 -18.049 1.00 87.31 232 PHE A CA 1
ATOM 1859 C C . PHE A 1 232 ? 8.607 1.569 -18.899 1.00 87.31 232 PHE A C 1
ATOM 1861 O O . PHE A 1 232 ? 8.528 0.420 -18.468 1.00 87.31 232 PHE A O 1
ATOM 1868 N N . LEU A 1 233 ? 9.208 1.852 -20.058 1.00 84.06 233 LEU A N 1
ATOM 1869 C CA . LEU A 1 233 ? 9.861 0.833 -20.865 1.00 84.06 233 LEU A CA 1
ATOM 1870 C C . LEU A 1 233 ? 11.027 0.176 -20.117 1.00 84.06 233 LEU A C 1
ATOM 1872 O O . LEU A 1 233 ? 11.134 -1.049 -20.116 1.00 84.06 233 LEU A O 1
ATOM 1876 N N . TRP A 1 234 ? 11.882 0.965 -19.456 1.00 84.94 234 TRP A N 1
ATOM 1877 C CA . TRP A 1 234 ? 12.952 0.420 -18.617 1.00 84.94 234 TRP A CA 1
ATOM 1878 C C . TRP A 1 234 ? 12.382 -0.522 -17.554 1.00 84.94 234 TRP A C 1
ATOM 1880 O O . TRP A 1 234 ? 12.846 -1.654 -17.442 1.00 84.94 234 TRP A O 1
ATOM 1890 N N . PHE A 1 235 ? 11.334 -0.108 -16.845 1.00 89.31 235 PHE A N 1
ATOM 1891 C CA . PHE A 1 235 ? 10.655 -0.960 -15.873 1.00 89.31 235 PHE A CA 1
ATOM 1892 C C . PHE A 1 235 ? 10.155 -2.278 -16.489 1.00 89.31 235 PHE A C 1
ATOM 1894 O O . PHE A 1 235 ? 10.457 -3.350 -15.967 1.00 89.31 235 PHE A O 1
ATOM 1901 N N . CYS A 1 236 ? 9.469 -2.228 -17.635 1.00 88.69 236 CYS A N 1
ATOM 1902 C CA . CYS A 1 236 ? 8.973 -3.426 -18.321 1.00 88.69 236 CYS A CA 1
ATOM 1903 C C . CYS A 1 236 ? 10.109 -4.377 -18.729 1.00 88.69 236 CYS A C 1
ATOM 1905 O O . CYS A 1 236 ? 10.013 -5.591 -18.551 1.00 88.69 236 CYS A O 1
ATOM 1907 N N . LEU A 1 237 ? 11.212 -3.837 -19.247 1.00 85.62 237 LEU A N 1
ATOM 1908 C CA . LEU A 1 237 ? 12.381 -4.626 -19.632 1.00 85.62 237 LEU A CA 1
ATOM 1909 C C . LEU A 1 237 ? 13.124 -5.199 -18.420 1.00 85.62 237 LEU A C 1
ATOM 1911 O O . LEU A 1 237 ? 13.624 -6.322 -18.484 1.00 85.62 237 LEU A O 1
ATOM 1915 N N . ALA A 1 238 ? 13.175 -4.458 -17.312 1.00 88.38 238 ALA A N 1
ATOM 1916 C CA . ALA A 1 238 ? 13.748 -4.929 -16.059 1.00 88.38 238 ALA A CA 1
ATOM 1917 C C . ALA A 1 238 ? 12.917 -6.080 -15.465 1.00 88.38 238 ALA A C 1
ATOM 1919 O O . ALA A 1 238 ? 13.497 -7.098 -15.096 1.00 88.38 238 ALA A O 1
ATOM 1920 N N . LEU A 1 239 ? 11.579 -5.982 -15.477 1.00 90.12 239 LEU A N 1
ATOM 1921 C CA . LEU A 1 239 ? 10.680 -7.090 -15.125 1.00 90.12 239 LEU A CA 1
ATOM 1922 C C . LEU A 1 239 ? 10.935 -8.325 -15.995 1.00 90.12 239 LEU A C 1
ATOM 1924 O O . LEU A 1 239 ? 11.032 -9.441 -15.483 1.00 90.12 239 LEU A O 1
ATOM 1928 N N . ALA A 1 240 ? 11.042 -8.124 -17.312 1.00 85.94 240 ALA A N 1
ATOM 1929 C CA . ALA A 1 240 ? 11.262 -9.210 -18.254 1.00 85.94 240 ALA A CA 1
ATOM 1930 C C . ALA A 1 240 ? 12.574 -9.949 -17.974 1.00 85.94 240 ALA A C 1
ATOM 1932 O O . ALA A 1 240 ? 12.602 -11.177 -17.977 1.00 85.94 240 ALA A O 1
ATOM 1933 N N . LYS A 1 241 ? 13.643 -9.197 -17.696 1.00 85.31 241 LYS A N 1
ATOM 1934 C CA . LYS A 1 241 ? 14.961 -9.738 -17.367 1.00 85.31 241 LYS A CA 1
ATOM 1935 C C . LYS A 1 241 ? 14.968 -10.467 -16.023 1.00 85.31 241 LYS A C 1
ATOM 1937 O O . LYS A 1 241 ? 15.416 -11.607 -15.966 1.00 85.31 241 LYS A O 1
ATOM 1942 N N . GLU A 1 242 ? 14.477 -9.821 -14.965 1.00 88.31 242 GLU A N 1
ATOM 1943 C CA . GLU A 1 242 ? 14.507 -10.351 -13.594 1.00 88.31 242 GLU A CA 1
ATOM 1944 C C . GLU A 1 242 ? 13.734 -11.670 -13.481 1.00 88.31 242 GLU A C 1
ATOM 1946 O O . GLU A 1 242 ? 14.212 -12.637 -12.891 1.00 88.31 242 GLU A O 1
ATOM 1951 N N . TYR A 1 243 ? 12.553 -11.735 -14.100 1.00 87.00 243 TYR A N 1
ATOM 1952 C CA . TYR A 1 243 ? 11.662 -12.894 -14.011 1.00 87.00 243 TYR A CA 1
ATOM 1953 C C . TYR A 1 243 ? 11.737 -13.837 -15.211 1.00 87.00 243 TYR A C 1
ATOM 1955 O O . TYR A 1 243 ? 10.901 -14.728 -15.345 1.00 87.00 243 TYR A O 1
ATOM 1963 N N . GLN A 1 244 ? 12.740 -13.658 -16.069 1.00 84.44 244 GLN A N 1
ATOM 1964 C CA . GLN A 1 244 ? 12.979 -14.482 -17.252 1.00 84.44 244 GLN A CA 1
ATOM 1965 C C . GLN A 1 244 ? 11.750 -14.615 -18.178 1.00 84.44 244 GLN A C 1
ATOM 1967 O O . GLN A 1 244 ? 11.450 -15.688 -18.707 1.00 84.44 244 GLN A O 1
ATOM 1972 N N . LEU A 1 245 ? 11.005 -13.520 -18.361 1.00 83.56 245 LEU A N 1
ATOM 1973 C CA . LEU A 1 245 ? 9.790 -13.505 -19.174 1.00 83.56 245 LEU A CA 1
ATOM 1974 C C . LEU A 1 245 ? 10.129 -13.385 -20.668 1.00 83.56 245 LEU A C 1
ATOM 1976 O O . LEU A 1 245 ? 11.060 -12.652 -21.036 1.00 83.56 245 LEU A O 1
ATOM 1980 N N . PRO A 1 246 ? 9.379 -14.073 -21.549 1.00 76.69 246 PRO A N 1
ATOM 1981 C CA . PRO A 1 246 ? 9.596 -13.989 -22.984 1.00 76.69 246 PRO A CA 1
ATOM 1982 C C . PRO A 1 246 ? 9.218 -12.598 -23.500 1.00 76.69 246 PRO A C 1
ATOM 1984 O O . PRO A 1 246 ? 8.154 -12.069 -23.186 1.00 76.69 246 PRO A O 1
ATOM 1987 N N . VAL A 1 247 ? 10.085 -12.029 -24.335 1.00 73.38 247 VAL A N 1
ATOM 1988 C CA . VAL A 1 247 ? 9.824 -10.776 -25.048 1.00 73.38 247 VAL A CA 1
ATOM 1989 C C . VAL A 1 247 ? 9.850 -11.062 -26.542 1.00 73.38 247 VAL A C 1
ATOM 1991 O O . VAL A 1 247 ? 10.866 -11.510 -27.078 1.00 73.38 247 VAL A O 1
ATOM 1994 N N . GLU A 1 248 ? 8.731 -10.820 -27.222 1.00 70.00 248 GLU A N 1
ATOM 1995 C CA . GLU A 1 248 ? 8.635 -11.061 -28.658 1.00 70.00 248 GLU A CA 1
ATOM 1996 C C . GLU A 1 248 ? 9.515 -10.088 -29.453 1.00 70.00 248 GLU A C 1
ATOM 1998 O O . GLU A 1 248 ? 9.538 -8.874 -29.233 1.00 70.00 248 GLU A O 1
ATOM 2003 N N . MET A 1 249 ? 10.216 -10.630 -30.450 1.00 63.12 249 MET A N 1
ATOM 2004 C CA . MET A 1 249 ? 11.116 -9.868 -31.318 1.00 63.12 249 MET A CA 1
ATOM 2005 C C . MET A 1 249 ? 10.381 -8.771 -32.096 1.00 63.12 249 MET A C 1
ATOM 2007 O O . MET A 1 249 ? 10.939 -7.700 -32.330 1.00 63.12 249 MET A O 1
ATOM 2011 N N . ARG A 1 250 ? 9.118 -9.019 -32.461 1.00 65.00 250 ARG A N 1
ATOM 2012 C CA . ARG A 1 250 ? 8.257 -8.040 -33.128 1.00 65.00 250 ARG A CA 1
ATOM 2013 C C . ARG A 1 250 ? 8.003 -6.824 -32.239 1.00 65.00 250 ARG A C 1
ATOM 2015 O O . ARG A 1 250 ? 8.137 -5.705 -32.723 1.00 65.00 250 ARG A O 1
ATOM 2022 N N . THR A 1 251 ? 7.702 -7.035 -30.960 1.00 66.56 251 THR A N 1
ATOM 2023 C CA . THR A 1 251 ? 7.470 -5.958 -29.988 1.00 66.56 251 THR A CA 1
ATOM 2024 C C . THR A 1 251 ? 8.735 -5.132 -29.785 1.00 66.56 251 THR A C 1
ATOM 2026 O O . THR A 1 251 ? 8.681 -3.907 -29.820 1.00 66.56 251 THR A O 1
ATOM 2029 N N . LEU A 1 252 ? 9.906 -5.780 -29.708 1.00 64.50 252 LEU A N 1
ATOM 2030 C CA . LEU A 1 252 ? 11.183 -5.061 -29.681 1.00 64.50 252 LEU A CA 1
ATOM 2031 C C . LEU A 1 252 ? 11.384 -4.231 -30.954 1.00 64.50 252 LEU A C 1
ATOM 2033 O O . LEU A 1 252 ? 11.673 -3.046 -30.874 1.00 64.50 252 LEU A O 1
ATOM 2037 N N . GLN A 1 253 ? 11.190 -4.803 -32.142 1.00 61.34 253 GLN A N 1
ATOM 2038 C CA . GLN A 1 253 ? 11.321 -4.060 -33.403 1.00 61.34 253 GLN A CA 1
ATOM 2039 C C . GLN A 1 253 ? 10.341 -2.875 -33.501 1.00 61.34 253 GLN A C 1
ATOM 2041 O O . GLN A 1 253 ? 10.684 -1.842 -34.079 1.00 61.34 253 GLN A O 1
ATOM 2046 N N . GLN A 1 254 ? 9.148 -3.010 -32.914 1.00 62.62 254 GLN A N 1
ATOM 2047 C CA . GLN A 1 254 ? 8.110 -1.979 -32.852 1.00 62.62 254 GLN A CA 1
ATOM 2048 C C . GLN A 1 254 ? 8.393 -0.857 -31.850 1.00 62.62 254 GLN A C 1
ATOM 2050 O O . GLN A 1 254 ? 7.884 0.240 -32.068 1.00 62.62 254 GLN A O 1
ATOM 2055 N N . LEU A 1 255 ? 9.266 -1.057 -30.851 1.00 61.16 255 LEU A N 1
ATOM 2056 C CA . LEU A 1 255 ? 9.731 -0.003 -29.925 1.00 61.16 255 LEU A CA 1
ATOM 2057 C C . LEU A 1 255 ? 10.450 1.164 -30.614 1.00 61.16 255 LEU A C 1
ATOM 2059 O O . LEU A 1 255 ? 10.933 2.084 -29.957 1.00 61.16 255 LEU A O 1
ATOM 2063 N N . ALA A 1 256 ? 10.518 1.141 -31.946 1.00 52.09 256 ALA A N 1
ATOM 2064 C CA . ALA A 1 256 ? 10.975 2.241 -32.761 1.00 52.09 256 ALA A CA 1
ATOM 2065 C C . ALA A 1 256 ? 12.358 2.709 -32.300 1.00 52.09 256 ALA A C 1
ATOM 2067 O O . ALA A 1 256 ? 12.618 3.896 -32.095 1.00 52.09 256 ALA A O 1
ATOM 2068 N N . PHE A 1 257 ? 13.273 1.739 -32.203 1.00 54.59 257 PHE A N 1
ATOM 2069 C CA . PHE A 1 257 ? 14.711 1.946 -32.067 1.00 54.59 257 PHE A CA 1
ATOM 2070 C C . PHE A 1 257 ? 15.222 3.081 -32.983 1.00 54.59 257 PHE A C 1
ATOM 2072 O O . PHE A 1 257 ? 16.142 3.816 -32.647 1.00 54.59 257 PHE A O 1
ATOM 2079 N N . HIS A 1 258 ? 14.582 3.281 -34.135 1.00 48.84 258 HIS A N 1
ATOM 2080 C CA . HIS A 1 258 ? 14.917 4.313 -35.113 1.00 48.84 258 HIS A CA 1
ATOM 2081 C C . HIS A 1 258 ? 14.413 5.730 -34.777 1.00 48.84 258 HIS A C 1
ATOM 2083 O O . HIS A 1 258 ? 14.992 6.693 -35.276 1.00 48.84 258 HIS A O 1
ATOM 2089 N N . THR A 1 259 ? 13.385 5.878 -33.937 1.00 50.91 259 THR A N 1
ATOM 2090 C CA . THR A 1 259 ? 12.727 7.166 -33.643 1.00 50.91 259 THR A CA 1
ATOM 2091 C C . THR A 1 259 ? 13.191 7.759 -32.309 1.00 50.91 259 THR A C 1
ATOM 2093 O O . THR A 1 259 ? 13.350 8.973 -32.204 1.00 50.91 259 THR A O 1
ATOM 2096 N N . HIS A 1 260 ? 13.510 6.918 -31.316 1.00 56.94 260 HIS A N 1
ATOM 2097 C CA . HIS A 1 260 ? 14.052 7.348 -30.021 1.00 56.94 260 HIS A CA 1
ATOM 2098 C C . HIS A 1 260 ? 15.331 6.578 -29.663 1.00 56.94 260 HIS A C 1
ATOM 2100 O O . HIS A 1 260 ? 15.302 5.524 -29.027 1.00 56.94 260 HIS A O 1
ATOM 2106 N N . LYS A 1 261 ? 16.488 7.143 -30.037 1.00 60.78 261 LYS A N 1
ATOM 2107 C CA . LYS A 1 261 ? 17.810 6.512 -29.851 1.00 60.78 261 LYS A CA 1
ATOM 2108 C C . LYS A 1 261 ? 18.109 6.106 -28.398 1.00 60.78 261 LYS A C 1
ATOM 2110 O O . LYS A 1 261 ? 18.779 5.098 -28.180 1.00 60.78 261 LYS A O 1
ATOM 2115 N N . SER A 1 262 ? 17.599 6.861 -27.421 1.00 63.53 262 SER A N 1
ATOM 2116 C CA . SER A 1 262 ? 17.745 6.585 -25.984 1.00 63.53 262 SER A CA 1
ATOM 2117 C C . SER A 1 262 ? 17.001 5.322 -25.539 1.00 63.53 262 SER A C 1
ATOM 2119 O O . SER A 1 262 ? 17.584 4.513 -24.822 1.00 63.53 262 SER A O 1
ATOM 2121 N N . LEU A 1 263 ? 15.770 5.100 -26.020 1.00 61.06 263 LEU A N 1
ATOM 2122 C CA . LEU A 1 263 ? 14.998 3.873 -25.759 1.00 61.06 263 LEU A CA 1
ATOM 2123 C C . LEU A 1 263 ? 15.748 2.646 -26.264 1.00 61.06 263 LEU A C 1
ATOM 2125 O O . LEU A 1 263 ? 15.844 1.624 -25.586 1.00 61.06 263 LEU A O 1
ATOM 2129 N N . GLY A 1 264 ? 16.350 2.790 -27.443 1.00 61.75 264 GLY A N 1
ATOM 2130 C CA . GLY A 1 264 ? 17.126 1.723 -28.035 1.00 61.75 264 GLY A CA 1
ATOM 2131 C C . GLY A 1 264 ? 18.382 1.350 -27.260 1.00 61.75 264 GLY A C 1
ATOM 2132 O O . GLY A 1 264 ? 18.695 0.169 -27.130 1.00 61.75 264 GLY A O 1
ATOM 2133 N N . ALA A 1 265 ? 19.089 2.343 -26.721 1.00 63.34 265 ALA A N 1
ATOM 2134 C CA . ALA A 1 265 ? 20.263 2.113 -25.886 1.00 63.34 265 ALA A CA 1
ATOM 2135 C C . ALA A 1 265 ? 19.901 1.411 -24.566 1.00 63.34 265 ALA A C 1
ATOM 2137 O O . ALA A 1 265 ? 20.601 0.481 -24.171 1.00 63.34 265 ALA A O 1
ATOM 2138 N N . ILE A 1 266 ? 18.787 1.801 -23.932 1.00 63.31 266 ILE A N 1
ATOM 2139 C CA . ILE A 1 266 ? 18.268 1.174 -22.704 1.00 63.31 266 ILE A CA 1
ATOM 2140 C C . ILE A 1 266 ? 17.947 -0.304 -22.954 1.00 63.31 266 ILE A C 1
ATOM 2142 O O . ILE A 1 266 ? 18.407 -1.173 -22.213 1.00 63.31 266 ILE A O 1
ATOM 2146 N N . ALA A 1 267 ? 17.216 -0.601 -24.031 1.00 64.88 267 ALA A N 1
ATOM 2147 C CA . ALA A 1 267 ? 16.857 -1.972 -24.369 1.00 64.88 267 ALA A CA 1
ATOM 2148 C C . ALA A 1 267 ? 18.072 -2.836 -24.731 1.00 64.88 267 ALA A C 1
ATOM 2150 O O . ALA A 1 267 ? 18.144 -3.975 -24.281 1.00 64.88 267 ALA A O 1
ATOM 2151 N N . ILE A 1 268 ? 19.060 -2.299 -25.461 1.00 64.75 268 ILE A N 1
ATOM 2152 C CA . ILE A 1 268 ? 20.323 -3.014 -25.703 1.00 64.75 268 ILE A CA 1
ATOM 2153 C C . ILE A 1 268 ? 21.043 -3.295 -24.384 1.00 64.75 268 ILE A C 1
ATOM 2155 O O . ILE A 1 268 ? 21.425 -4.432 -24.149 1.00 64.75 268 ILE A O 1
ATOM 2159 N N . HIS A 1 269 ? 21.234 -2.283 -23.535 1.00 63.44 269 HIS A N 1
ATOM 2160 C CA . HIS A 1 269 ? 22.004 -2.419 -22.298 1.00 63.44 269 HIS A CA 1
ATOM 2161 C C . HIS A 1 269 ? 21.382 -3.440 -21.335 1.00 63.44 269 HIS A C 1
ATOM 2163 O O . HIS A 1 269 ? 22.087 -4.232 -20.714 1.00 63.44 269 HIS A O 1
ATOM 2169 N N . LEU A 1 270 ? 20.053 -3.448 -21.214 1.00 65.75 270 LEU A N 1
ATOM 2170 C CA . LEU A 1 270 ? 19.358 -4.359 -20.304 1.00 65.75 270 LEU A CA 1
ATOM 2171 C C . LEU A 1 270 ? 19.275 -5.783 -20.845 1.00 65.75 270 LEU A C 1
ATOM 2173 O O . LEU A 1 270 ? 19.461 -6.722 -20.070 1.00 65.75 270 LEU A O 1
ATOM 2177 N N . LEU A 1 271 ? 19.008 -5.939 -22.144 1.00 65.19 271 LEU A N 1
ATOM 2178 C CA . LEU A 1 271 ? 18.789 -7.238 -22.782 1.00 65.19 271 LEU A CA 1
ATOM 2179 C C . LEU A 1 271 ? 20.079 -7.880 -23.324 1.00 65.19 271 LEU A C 1
ATOM 2181 O O . LEU A 1 271 ? 20.009 -8.984 -23.874 1.00 65.19 271 LEU A O 1
ATOM 2185 N N . ASP A 1 272 ? 21.240 -7.225 -23.182 1.00 59.88 272 ASP A N 1
ATOM 2186 C CA . ASP A 1 272 ? 22.529 -7.784 -23.605 1.00 59.88 272 ASP A CA 1
ATOM 2187 C C . ASP A 1 272 ? 22.777 -9.128 -22.898 1.00 59.88 272 ASP A C 1
ATOM 2189 O O . ASP A 1 272 ? 22.704 -9.232 -21.672 1.00 59.88 272 ASP A O 1
ATOM 2193 N N . GLY A 1 273 ? 23.005 -10.181 -23.685 1.00 55.06 273 GLY A N 1
ATOM 2194 C CA . GLY A 1 273 ? 23.205 -11.553 -23.198 1.00 55.06 273 GLY A CA 1
ATOM 2195 C C . GLY A 1 273 ? 21.956 -12.313 -22.719 1.00 55.06 273 GLY A C 1
ATOM 2196 O O . GLY A 1 273 ? 22.080 -13.492 -22.400 1.00 55.06 273 GLY A O 1
ATOM 2197 N N . TYR A 1 274 ? 20.771 -11.693 -22.683 1.00 58.31 274 TYR A N 1
ATOM 2198 C CA . TYR A 1 274 ? 19.531 -12.320 -22.190 1.00 58.31 274 TYR A CA 1
ATOM 2199 C C . TYR A 1 274 ? 18.630 -12.878 -23.311 1.00 58.31 274 TYR A C 1
ATOM 2201 O O . TYR A 1 274 ? 17.896 -13.845 -23.115 1.00 58.31 274 TYR A O 1
ATOM 2209 N N . LEU A 1 275 ? 18.690 -12.300 -24.511 1.00 55.81 275 LEU A N 1
ATOM 2210 C CA . LEU A 1 275 ? 17.875 -12.747 -25.642 1.00 55.81 275 LEU A CA 1
ATOM 2211 C C . LEU A 1 275 ? 18.444 -14.011 -26.302 1.00 55.81 275 LEU A C 1
ATOM 2213 O O . LEU A 1 275 ? 19.656 -14.158 -26.454 1.00 55.81 275 LEU A O 1
ATOM 2217 N N . GLN A 1 276 ? 17.554 -14.896 -26.764 1.00 51.97 276 GLN A N 1
ATOM 2218 C CA . GLN A 1 276 ? 17.917 -16.013 -27.645 1.00 51.97 276 GLN A CA 1
ATOM 2219 C C . GLN A 1 276 ? 18.673 -15.513 -28.905 1.00 51.97 276 GLN A C 1
ATOM 2221 O O . GLN A 1 276 ? 18.543 -14.345 -29.285 1.00 51.97 276 GLN A O 1
ATOM 2226 N N . PRO A 1 277 ? 19.489 -16.354 -29.572 1.00 46.34 277 PRO A N 1
ATOM 2227 C CA . PRO A 1 277 ? 20.409 -15.912 -30.629 1.00 46.34 277 PRO A CA 1
ATOM 2228 C C . PRO A 1 277 ? 19.752 -15.166 -31.806 1.00 46.34 277 PRO A C 1
ATOM 2230 O O . PRO A 1 277 ? 20.371 -14.267 -32.373 1.00 46.34 277 PRO A O 1
ATOM 2233 N N . GLU A 1 278 ? 18.499 -15.472 -32.151 1.00 47.19 278 GLU A N 1
ATOM 2234 C CA . GLU A 1 278 ? 17.758 -14.745 -33.192 1.00 47.19 278 GLU A CA 1
ATOM 2235 C C . GLU A 1 278 ? 17.385 -13.303 -32.778 1.00 47.19 278 GLU A C 1
ATOM 2237 O O . GLU A 1 278 ? 17.775 -12.369 -33.488 1.00 47.19 278 GLU A O 1
ATOM 2242 N N . PRO A 1 279 ? 16.721 -13.054 -31.626 1.00 49.34 279 PRO A N 1
ATOM 2243 C CA . PRO A 1 279 ? 16.433 -11.695 -31.161 1.00 49.34 279 PRO A CA 1
ATOM 2244 C C . PRO A 1 279 ? 17.681 -10.851 -30.848 1.00 49.34 279 PRO A C 1
ATOM 2246 O O . PRO A 1 279 ? 17.661 -9.633 -31.053 1.00 49.34 279 PRO A O 1
ATOM 2249 N N . ALA A 1 280 ? 18.795 -11.472 -30.448 1.00 49.88 280 ALA A N 1
ATOM 2250 C CA . ALA A 1 280 ? 20.078 -10.784 -30.275 1.00 49.88 280 ALA A CA 1
ATOM 2251 C C . ALA A 1 280 ? 20.617 -10.186 -31.595 1.00 49.88 280 ALA A C 1
ATOM 2253 O O . ALA A 1 280 ? 21.227 -9.112 -31.593 1.00 49.88 280 ALA A O 1
ATOM 2254 N N . GLY A 1 281 ? 20.346 -10.830 -32.737 1.00 52.38 281 GLY A N 1
ATOM 2255 C CA . GLY A 1 281 ? 20.786 -10.376 -34.059 1.00 52.38 281 GLY A CA 1
ATOM 2256 C C . GLY A 1 281 ? 20.177 -9.035 -34.488 1.00 52.38 281 GLY A C 1
ATOM 2257 O O . GLY A 1 281 ? 20.892 -8.178 -35.011 1.00 52.38 281 GLY A O 1
ATOM 2258 N N . ALA A 1 282 ? 18.888 -8.801 -34.217 1.00 54.22 282 ALA A N 1
ATOM 2259 C CA . ALA A 1 282 ? 18.231 -7.527 -34.539 1.00 54.22 282 ALA A CA 1
ATOM 2260 C C . ALA A 1 282 ? 18.749 -6.364 -33.674 1.00 54.22 282 ALA A C 1
ATOM 2262 O O . ALA A 1 282 ? 18.984 -5.268 -34.188 1.00 54.22 282 ALA A O 1
ATOM 2263 N N . LEU A 1 283 ? 19.010 -6.607 -32.384 1.00 55.88 283 LEU A N 1
ATOM 2264 C CA . LEU A 1 283 ? 19.633 -5.611 -31.505 1.00 55.88 283 LEU A CA 1
ATOM 2265 C C . LEU A 1 283 ? 21.079 -5.309 -31.904 1.00 55.88 283 LEU A C 1
ATOM 2267 O O . LEU A 1 283 ? 21.488 -4.149 -31.890 1.00 55.88 283 LEU A O 1
ATOM 2271 N N . GLN A 1 284 ? 21.856 -6.319 -32.305 1.00 56.94 284 GLN A N 1
ATOM 2272 C CA . GLN A 1 284 ? 23.217 -6.113 -32.805 1.00 56.94 284 GLN A CA 1
ATOM 2273 C C . GLN A 1 284 ? 23.241 -5.345 -34.133 1.00 56.94 284 GLN A C 1
ATOM 2275 O O . GLN A 1 284 ? 24.124 -4.510 -34.336 1.00 56.94 284 GLN A O 1
ATOM 2280 N N . GLN A 1 285 ? 22.275 -5.577 -35.026 1.00 57.41 285 GLN A N 1
ATOM 2281 C CA . GLN A 1 285 ? 22.117 -4.782 -36.248 1.00 57.41 285 GLN A CA 1
ATOM 2282 C C . GLN A 1 285 ? 21.769 -3.322 -35.931 1.00 57.41 285 GLN A C 1
ATOM 2284 O O . GLN A 1 285 ? 22.370 -2.423 -36.515 1.00 57.41 285 GLN A O 1
ATOM 2289 N N . TYR A 1 286 ? 20.886 -3.063 -34.960 1.00 54.88 286 TYR A N 1
ATOM 2290 C CA . TYR A 1 286 ? 20.623 -1.703 -34.480 1.00 54.88 286 TYR A CA 1
ATOM 2291 C C . TYR A 1 286 ? 21.862 -1.063 -33.819 1.00 54.88 286 TYR A C 1
ATOM 2293 O O . TYR A 1 286 ? 22.209 0.071 -34.148 1.00 54.88 286 TYR A O 1
ATOM 2301 N N . ARG A 1 287 ? 22.602 -1.801 -32.976 1.00 53.56 287 ARG A N 1
ATOM 2302 C CA . ARG A 1 287 ? 23.884 -1.362 -32.387 1.00 53.56 287 ARG A CA 1
ATOM 2303 C C . ARG A 1 287 ? 24.886 -0.963 -33.473 1.00 53.56 287 ARG A C 1
ATOM 2305 O O . ARG A 1 287 ? 25.492 0.101 -33.374 1.00 53.56 287 ARG A O 1
ATOM 2312 N N . LYS A 1 288 ? 25.020 -1.762 -34.536 1.00 58.06 288 LYS A N 1
ATOM 2313 C CA . LYS A 1 288 ? 25.863 -1.424 -35.695 1.00 58.06 288 LYS A CA 1
ATOM 2314 C C . LYS A 1 288 ? 25.391 -0.159 -36.416 1.00 58.06 288 LYS A C 1
ATOM 2316 O O . LYS A 1 288 ? 26.220 0.667 -36.763 1.00 58.06 288 LYS A O 1
ATOM 2321 N N . LYS A 1 289 ? 24.083 0.029 -36.579 1.00 55.53 289 LYS A N 1
ATOM 2322 C CA . LYS A 1 289 ? 23.506 1.153 -37.333 1.00 55.53 289 LYS A CA 1
ATOM 2323 C C . LYS A 1 289 ? 23.406 2.472 -36.552 1.00 55.53 289 LYS A C 1
ATOM 2325 O O . LYS A 1 289 ? 23.241 3.522 -37.152 1.00 55.53 289 LYS A O 1
ATOM 2330 N N . VAL A 1 290 ? 23.445 2.445 -35.216 1.00 52.34 290 VAL A N 1
ATOM 2331 C CA . VAL A 1 290 ? 23.250 3.656 -34.386 1.00 52.34 290 VAL A CA 1
ATOM 2332 C C . VAL A 1 290 ? 24.440 4.003 -33.501 1.00 52.34 290 VAL A C 1
ATOM 2334 O O . VAL A 1 290 ? 24.657 5.186 -33.249 1.00 52.34 290 VAL A O 1
ATOM 2337 N N . VAL A 1 291 ? 25.219 3.019 -33.045 1.00 50.59 291 VAL A N 1
ATOM 2338 C CA . VAL A 1 291 ? 26.402 3.268 -32.199 1.00 50.59 291 VAL A CA 1
ATOM 2339 C C . VAL A 1 291 ? 27.671 3.402 -33.041 1.00 50.59 291 VAL A C 1
ATOM 2341 O O . VAL A 1 291 ? 28.515 4.229 -32.724 1.00 50.59 291 VAL A O 1
ATOM 2344 N N . LEU A 1 292 ? 27.804 2.628 -34.125 1.00 48.69 292 LEU A N 1
ATOM 2345 C CA . LEU A 1 292 ? 28.995 2.659 -34.991 1.00 48.69 292 LEU A CA 1
ATOM 2346 C C . LEU A 1 292 ? 28.874 3.632 -36.180 1.00 48.69 292 LEU A C 1
ATOM 2348 O O . LEU A 1 292 ? 29.896 4.040 -36.716 1.00 48.69 292 LEU A O 1
ATOM 2352 N N . GLU A 1 293 ? 27.660 4.052 -36.552 1.00 44.94 293 GLU A N 1
ATOM 2353 C CA . GLU A 1 293 ? 27.409 5.113 -37.551 1.00 44.94 293 GLU A CA 1
ATOM 2354 C C . GLU A 1 293 ? 27.102 6.475 -36.893 1.00 44.94 293 GLU A C 1
ATOM 2356 O O . GLU A 1 293 ? 26.412 7.321 -37.464 1.00 44.94 293 GLU A O 1
ATOM 2361 N N . GLN A 1 294 ? 27.596 6.721 -35.674 1.00 41.22 294 GLN A N 1
ATOM 2362 C CA . GLN A 1 294 ? 27.770 8.104 -35.234 1.00 41.22 294 GLN A CA 1
ATOM 2363 C C . GLN A 1 294 ? 28.927 8.692 -36.049 1.00 41.22 294 GLN A C 1
ATOM 2365 O O . GLN A 1 294 ? 30.034 8.155 -35.962 1.00 41.22 294 GLN A O 1
ATOM 2370 N N . PRO A 1 295 ? 28.743 9.782 -36.819 1.00 37.97 295 PRO A N 1
ATOM 2371 C CA . PRO A 1 295 ? 29.901 10.580 -37.171 1.00 37.97 295 PRO A CA 1
ATOM 2372 C C . PRO A 1 295 ? 30.510 11.022 -35.839 1.00 37.97 295 PRO A C 1
ATOM 2374 O O . PRO A 1 295 ? 29.816 11.616 -35.007 1.00 37.97 295 PRO A O 1
ATOM 2377 N N . LEU A 1 296 ? 31.786 10.695 -35.605 1.00 39.03 296 LEU A N 1
ATOM 2378 C CA . LEU A 1 296 ? 32.549 11.447 -34.617 1.00 39.03 296 LEU A CA 1
ATOM 2379 C C . LEU A 1 296 ? 32.301 12.929 -34.938 1.00 39.03 296 LEU A C 1
ATOM 2381 O O . LEU A 1 296 ? 32.372 13.282 -36.120 1.00 39.03 296 LEU A O 1
ATOM 2385 N N . PRO A 1 297 ? 31.999 13.805 -33.962 1.00 37.06 297 PRO A N 1
ATOM 2386 C CA . PRO A 1 297 ? 32.218 15.215 -34.213 1.00 37.06 297 PRO A CA 1
ATOM 2387 C C . PRO A 1 297 ? 33.678 15.309 -34.642 1.00 37.06 297 PRO A C 1
ATOM 2389 O O . PRO A 1 297 ? 34.568 14.907 -33.888 1.00 37.06 297 PRO A O 1
ATOM 2392 N N . GLU A 1 298 ? 33.907 15.713 -35.891 1.00 38.16 298 GLU A N 1
ATOM 2393 C CA . GLU A 1 298 ? 35.240 16.046 -36.358 1.00 38.16 298 GLU A CA 1
ATOM 2394 C C . GLU A 1 298 ? 35.828 16.954 -35.282 1.00 38.16 298 GLU A C 1
ATOM 2396 O O . GLU A 1 298 ? 35.250 17.992 -34.940 1.00 38.16 298 GLU A O 1
ATOM 2401 N N . ALA A 1 299 ? 36.926 16.508 -34.667 1.00 34.56 299 ALA A N 1
ATOM 2402 C CA . ALA A 1 299 ? 37.739 17.394 -33.860 1.00 34.56 299 ALA A CA 1
ATOM 2403 C C . ALA A 1 299 ? 37.937 18.661 -34.702 1.00 34.56 299 ALA A C 1
ATOM 2405 O O . ALA A 1 299 ? 38.210 18.512 -35.898 1.00 34.56 299 ALA A O 1
ATOM 2406 N N . PRO A 1 300 ? 37.749 19.872 -34.145 1.00 35.44 300 PRO A N 1
ATOM 2407 C CA . PRO A 1 300 ? 37.925 21.083 -34.924 1.00 35.44 300 PRO A CA 1
ATOM 2408 C C . PRO A 1 300 ? 39.305 20.985 -35.558 1.00 35.44 300 PRO A C 1
ATOM 2410 O O . PRO A 1 300 ? 40.308 20.903 -34.847 1.00 35.44 300 PRO A O 1
ATOM 2413 N N . THR A 1 301 ? 39.336 20.883 -36.888 1.00 39.22 301 THR A N 1
ATOM 2414 C CA . THR A 1 301 ? 40.569 20.886 -37.659 1.00 39.22 301 THR A CA 1
ATOM 2415 C C . THR A 1 301 ? 41.324 22.113 -37.199 1.00 39.22 301 THR A C 1
ATOM 2417 O O . THR A 1 301 ? 40.860 23.240 -37.396 1.00 39.22 301 THR A O 1
ATOM 2420 N N . ALA A 1 302 ? 42.428 21.886 -36.491 1.00 37.34 302 ALA A N 1
ATOM 2421 C CA . ALA A 1 302 ? 43.325 22.944 -36.099 1.00 37.34 302 ALA A CA 1
ATOM 2422 C C . ALA A 1 302 ? 43.668 23.703 -37.380 1.00 37.34 302 ALA A C 1
ATOM 2424 O O . ALA A 1 302 ? 44.215 23.132 -38.321 1.00 37.34 302 ALA A O 1
ATOM 2425 N N . ASN A 1 303 ? 43.276 24.974 -37.439 1.00 35.75 303 ASN A N 1
ATOM 2426 C CA . ASN A 1 303 ? 43.771 25.880 -38.456 1.00 35.75 303 ASN A CA 1
ATOM 2427 C C . ASN A 1 303 ? 45.296 25.898 -38.309 1.00 35.75 303 ASN A C 1
ATOM 2429 O O . ASN A 1 303 ? 45.831 26.552 -37.414 1.00 35.75 303 ASN A O 1
ATOM 2433 N N . GLU A 1 304 ? 46.005 25.202 -39.196 1.00 39.31 304 GLU A N 1
ATOM 2434 C CA . GLU A 1 304 ? 47.473 25.228 -39.264 1.00 39.31 304 GLU A CA 1
ATOM 2435 C C . GLU A 1 304 ? 48.023 26.635 -39.578 1.00 39.31 304 GLU A C 1
ATOM 2437 O O . GLU A 1 304 ? 49.219 26.874 -39.463 1.00 39.31 304 GLU A O 1
ATOM 2442 N N . ASN A 1 305 ? 47.156 27.618 -39.846 1.00 44.47 305 ASN A N 1
ATOM 2443 C CA . ASN A 1 305 ? 47.528 29.026 -39.987 1.00 44.47 305 ASN A CA 1
ATOM 2444 C C . ASN A 1 305 ? 47.479 29.849 -38.685 1.00 44.47 305 ASN A C 1
ATOM 2446 O O . ASN A 1 305 ? 47.834 31.025 -38.706 1.00 44.47 305 ASN A O 1
ATOM 2450 N N . SER A 1 306 ? 47.078 29.278 -37.544 1.00 42.53 306 SER A N 1
ATOM 2451 C CA . SER A 1 306 ? 47.002 30.018 -36.270 1.00 42.53 306 SER A CA 1
ATOM 2452 C C . SER A 1 306 ? 48.248 29.878 -35.382 1.00 42.53 306 SER A C 1
ATOM 2454 O O . SER A 1 306 ? 48.344 30.563 -34.368 1.00 42.53 306 SER A O 1
ATOM 2456 N N . LEU A 1 307 ? 49.225 29.042 -35.760 1.00 37.41 307 LEU A N 1
ATOM 2457 C CA . LEU A 1 307 ? 50.459 28.815 -34.986 1.00 37.41 307 LEU A CA 1
ATOM 2458 C C . LEU A 1 307 ? 51.695 29.581 -35.501 1.00 37.41 307 LEU A C 1
ATOM 2460 O O . LEU A 1 307 ? 52.719 29.581 -34.826 1.00 37.41 307 LEU A O 1
ATOM 2464 N N . GLN A 1 308 ? 51.608 30.297 -36.629 1.00 37.47 308 GLN A N 1
ATOM 2465 C CA . GLN A 1 308 ? 52.699 31.163 -37.121 1.00 37.47 308 GLN A CA 1
ATOM 2466 C C . GLN A 1 308 ? 52.540 32.655 -36.785 1.00 37.47 308 GLN A C 1
ATOM 2468 O O . GLN A 1 308 ? 53.467 33.427 -37.008 1.00 37.47 308 GLN A O 1
ATOM 2473 N N . GLN A 1 309 ? 51.421 33.075 -36.185 1.00 39.16 309 GLN A N 1
ATOM 2474 C CA . GLN A 1 309 ? 51.236 34.458 -35.708 1.00 39.16 309 GLN A CA 1
ATOM 2475 C C . GLN A 1 309 ? 51.559 34.656 -34.217 1.00 39.16 309 GLN A C 1
ATOM 2477 O O . GLN A 1 309 ? 51.383 35.750 -33.696 1.00 39.16 309 GLN A O 1
ATOM 2482 N N . ALA A 1 310 ? 52.069 33.624 -33.538 1.00 38.66 310 ALA A N 1
ATOM 2483 C CA . ALA A 1 310 ? 52.560 33.721 -32.161 1.00 38.66 310 ALA A CA 1
ATOM 2484 C C . ALA A 1 310 ? 54.100 33.661 -32.053 1.00 38.66 310 ALA A C 1
ATOM 2486 O O . ALA A 1 310 ? 54.628 33.610 -30.945 1.00 38.66 310 ALA A O 1
ATOM 2487 N N . ILE A 1 311 ? 54.824 33.655 -33.183 1.00 45.34 311 ILE A N 1
ATOM 2488 C CA . ILE A 1 311 ? 56.301 33.650 -33.226 1.00 45.34 311 ILE A CA 1
ATOM 2489 C C . ILE A 1 311 ? 56.828 34.708 -34.217 1.00 45.34 311 ILE A C 1
ATOM 2491 O O . ILE A 1 311 ? 57.712 34.426 -35.019 1.00 45.34 311 ILE A O 1
ATOM 2495 N N . ASN A 1 312 ? 56.270 35.921 -34.178 1.00 36.91 312 ASN A N 1
ATOM 2496 C CA . ASN A 1 312 ? 56.906 37.149 -34.679 1.00 36.91 312 ASN A CA 1
ATOM 2497 C C . ASN A 1 312 ? 56.469 38.337 -33.825 1.00 36.91 312 ASN A C 1
ATOM 2499 O O . ASN A 1 312 ? 55.246 38.454 -33.591 1.00 36.91 312 ASN A O 1
#

Sequence (312 aa):
MRAYTLLSFYQQITATDWGAVLLPVCAGLAVLYMVYAFFFRTKTTPEAIVDRPELQVALSNFLSAYFADEWDTVESQIEIDHFKHTFLEQPDACRLVLRKLLAPASPYRNKANQSKLTALVKEWNLDAFVVKELSSGNEAVILETLEYAKAIPSLQLKDTVTQLAFYGAPSIRISALATLIELCNYQPDTLRIYPHAFSEEEMQNVVALYREQTQWIAAQLPMWLEATEPQFLWFCLALAKEYQLPVEMRTLQQLAFHTHKSLGAIAIHLLDGYLQPEPAGALQQYRKKVVLEQPLPEAPTANENSLQQAIN

Radius of gyration: 35.3 Å; chains: 1; bounding box: 83×54×110 Å

pLDDT: mean 74.81, std 18.92, range [32.41, 95.12]

Organism: NCBI:txid1124188